Protein AF-A0A3N5PYJ9-F1 (afdb_monomer_lite)

Foldseek 3Di:
DDPDPPDLLDVLLLVLLLLLLQLLLVLLVQLQQFPPSVLQNQLLNVLLVLLLVLLPDPDDPVVSVVVLLVCQLVSLLQSLLVSQCVVVVHDSVVSSVVVVVLVVVVVVCVVPADDARDRSVVSSVSSSVSSVLSNVCSNCCRNVVHNVSNLVSSVVSSVVSVVQGPDPSVVSVLSSLLSSQLSVQSSVVSVVVVVCVVVVNDDDPVVSVVSSVVSNVVSVVVSVCVVVPDCVVVDPPCVVVCVVVCVVVVVVVVVNCSRHVVTPRQPQPPQQPLPDQDDDPDHDHDDDPPDPDDDDDPDDDDPDSDDDDD

Structure (mmCIF, N/CA/C/O backbone):
data_AF-A0A3N5PYJ9-F1
#
_entry.id   AF-A0A3N5PYJ9-F1
#
loop_
_atom_site.group_PDB
_atom_site.id
_atom_site.type_symbol
_atom_site.label_atom_id
_atom_site.label_alt_id
_atom_site.label_comp_id
_atom_site.label_asym_id
_atom_site.label_entity_id
_atom_site.label_seq_id
_atom_site.pdbx_PDB_ins_code
_atom_site.Cartn_x
_atom_site.Cartn_y
_atom_site.Cartn_z
_atom_site.occupancy
_atom_site.B_iso_or_equiv
_atom_site.auth_seq_id
_atom_site.auth_comp_id
_atom_site.auth_asym_id
_atom_site.auth_atom_id
_atom_site.pdbx_PDB_model_num
ATOM 1 N N . MET A 1 1 ? 6.316 -18.072 26.807 1.00 34.25 1 MET A N 1
ATOM 2 C CA . MET A 1 1 ? 4.840 -18.064 26.774 1.00 34.25 1 MET A CA 1
ATOM 3 C C . MET A 1 1 ? 4.428 -16.602 26.799 1.00 34.25 1 MET A C 1
ATOM 5 O O . MET A 1 1 ? 4.529 -15.978 27.844 1.00 34.25 1 MET A O 1
ATOM 9 N N . PHE A 1 2 ? 4.202 -16.004 25.626 1.00 35.56 2 PHE A N 1
ATOM 10 C CA . PHE A 1 2 ? 3.929 -14.569 25.499 1.00 35.56 2 PHE A CA 1
ATOM 11 C C . PHE A 1 2 ? 2.539 -14.293 26.082 1.00 35.56 2 PHE A C 1
ATOM 13 O O . PHE A 1 2 ? 1.581 -14.834 25.533 1.00 35.56 2 PHE A O 1
ATOM 20 N N . PRO A 1 3 ? 2.409 -13.529 27.180 1.00 37.34 3 PRO A N 1
ATOM 21 C CA . PRO A 1 3 ? 1.103 -13.188 27.714 1.00 37.34 3 PRO A CA 1
ATOM 22 C C . PRO A 1 3 ? 0.413 -12.291 26.689 1.00 37.34 3 PRO A C 1
ATOM 24 O O . PRO A 1 3 ? 0.918 -11.215 26.368 1.00 37.34 3 PRO A O 1
ATOM 27 N N . ASP A 1 4 ? -0.672 -12.809 26.126 1.00 36.72 4 ASP A N 1
ATOM 28 C CA . ASP A 1 4 ? -1.791 -12.102 25.516 1.00 36.72 4 ASP A CA 1
ATOM 29 C C . ASP A 1 4 ? -1.448 -10.752 24.877 1.00 36.72 4 ASP A C 1
ATOM 31 O O . ASP A 1 4 ? -1.695 -9.669 25.412 1.00 36.72 4 ASP A O 1
ATOM 35 N N . LEU A 1 5 ? -0.961 -10.827 23.634 1.00 39.44 5 LEU A N 1
ATOM 36 C CA . LEU A 1 5 ? -1.146 -9.770 22.638 1.00 39.44 5 LEU A CA 1
ATOM 37 C C . LEU A 1 5 ? -2.647 -9.658 22.300 1.00 39.44 5 LEU A C 1
ATOM 39 O O . LEU A 1 5 ? -3.067 -9.851 21.157 1.00 39.44 5 LEU A O 1
ATOM 43 N N . GLU A 1 6 ? -3.479 -9.348 23.293 1.00 40.75 6 GLU A N 1
ATOM 44 C CA . GLU A 1 6 ? -4.850 -8.912 23.082 1.00 40.75 6 GLU A CA 1
ATOM 45 C C . GLU A 1 6 ? -4.799 -7.497 22.512 1.00 40.75 6 GLU A C 1
ATOM 47 O O . GLU A 1 6 ? -4.840 -6.468 23.193 1.00 40.75 6 GLU A O 1
ATOM 52 N N . LEU A 1 7 ? -4.658 -7.427 21.191 1.00 57.28 7 LEU A N 1
ATOM 53 C CA . LEU A 1 7 ? -4.904 -6.195 20.467 1.00 57.28 7 LEU A CA 1
ATOM 54 C C . LEU A 1 7 ? -6.352 -5.785 20.788 1.00 57.28 7 LEU A C 1
ATOM 56 O O . LEU A 1 7 ? -7.274 -6.532 20.477 1.00 57.28 7 LEU A O 1
ATOM 60 N N . LYS A 1 8 ? -6.569 -4.588 21.357 1.00 60.97 8 LYS A N 1
ATOM 61 C CA . LYS A 1 8 ? -7.922 -4.046 21.631 1.00 60.97 8 LYS A CA 1
ATOM 62 C C . LYS A 1 8 ? -8.873 -4.120 20.421 1.00 60.97 8 LYS A C 1
ATOM 64 O O . LYS A 1 8 ? -10.082 -4.232 20.581 1.00 60.97 8 LYS A O 1
ATOM 69 N N . GLU A 1 9 ? -8.317 -4.076 19.214 1.00 66.56 9 GLU A N 1
ATOM 70 C CA . GLU A 1 9 ? -9.034 -4.140 17.934 1.00 66.56 9 GLU A CA 1
ATOM 71 C C . GLU A 1 9 ? -9.108 -5.560 17.336 1.00 66.56 9 GLU A C 1
ATOM 73 O O . GLU A 1 9 ? -9.764 -5.767 16.319 1.00 66.56 9 GLU A O 1
ATOM 78 N N . GLY A 1 10 ? -8.501 -6.564 17.975 1.00 76.31 10 GLY A N 1
ATOM 79 C CA . GLY A 1 10 ? -8.457 -7.964 17.545 1.00 76.31 10 GLY A CA 1
ATOM 80 C C . GLY A 1 10 ? -7.534 -8.241 16.351 1.00 76.31 10 GLY A C 1
ATOM 81 O O . GLY A 1 10 ? -7.299 -7.382 15.502 1.00 76.31 10 GLY A O 1
ATOM 82 N N . TRP A 1 11 ? -7.037 -9.477 16.262 1.00 85.31 11 TRP A N 1
ATOM 83 C CA . TRP A 1 11 ? -6.177 -9.943 15.163 1.00 85.31 11 TRP A CA 1
ATOM 84 C C . TRP A 1 11 ? -6.859 -9.905 13.790 1.00 85.31 11 TRP A C 1
ATOM 86 O O . TRP A 1 11 ? -6.188 -9.720 12.782 1.00 85.31 11 TRP A O 1
ATOM 96 N N . ILE A 1 12 ? -8.190 -9.982 13.751 1.00 87.50 12 ILE A N 1
ATOM 97 C CA . ILE A 1 12 ? -8.982 -9.887 12.515 1.00 87.50 12 ILE A CA 1
ATOM 98 C C . ILE A 1 12 ? -8.724 -8.557 11.793 1.00 87.50 12 ILE A C 1
ATOM 100 O O . ILE A 1 12 ? -8.532 -8.550 10.585 1.00 87.50 12 ILE A O 1
ATOM 104 N N . THR A 1 13 ? -8.644 -7.440 12.523 1.00 90.75 13 THR A N 1
ATOM 105 C CA . THR A 1 13 ? -8.369 -6.112 11.943 1.00 90.75 13 THR A CA 1
ATOM 106 C C . THR A 1 13 ? -6.990 -6.071 11.283 1.00 90.75 13 THR A C 1
ATOM 108 O O . THR A 1 13 ? -6.847 -5.542 10.184 1.00 90.75 13 THR A O 1
ATOM 111 N N . VAL A 1 14 ? -5.984 -6.680 11.924 1.00 93.75 14 VAL A N 1
ATOM 112 C CA . VAL A 1 14 ? -4.624 -6.796 11.373 1.00 93.75 14 VAL A CA 1
ATOM 113 C C . VAL A 1 14 ? -4.634 -7.634 10.100 1.00 93.75 14 VAL A C 1
ATOM 115 O O . VAL A 1 14 ? -4.102 -7.197 9.085 1.00 93.75 14 VAL A O 1
ATOM 118 N N . VAL A 1 15 ? -5.265 -8.809 10.137 1.00 94.81 15 VAL A N 1
ATOM 119 C CA . VAL A 1 15 ? -5.321 -9.722 8.989 1.00 94.81 15 VAL A CA 1
ATOM 120 C C . VAL A 1 15 ? -6.052 -9.078 7.812 1.00 94.81 15 VAL A C 1
ATOM 122 O O . VAL A 1 15 ? -5.500 -9.050 6.717 1.00 94.81 15 VAL A O 1
ATOM 125 N N . CYS A 1 16 ? -7.235 -8.491 8.026 1.00 94.56 16 CYS A N 1
ATOM 126 C CA . CYS A 1 16 ? -7.973 -7.805 6.964 1.00 94.56 16 CYS A CA 1
ATOM 127 C C . CYS A 1 16 ? -7.160 -6.658 6.357 1.00 94.56 16 CYS A C 1
ATOM 129 O O . CYS A 1 16 ? -7.119 -6.522 5.139 1.00 94.56 16 CYS A O 1
ATOM 131 N N . LEU A 1 17 ? -6.481 -5.854 7.182 1.00 96.56 17 LEU A N 1
ATOM 132 C CA . LEU A 1 17 ? -5.683 -4.739 6.679 1.00 96.56 17 LEU A CA 1
ATOM 133 C C . LEU A 1 17 ? -4.468 -5.209 5.865 1.00 96.56 17 LEU A C 1
ATOM 135 O O . LEU A 1 17 ? -4.203 -4.668 4.795 1.00 96.56 17 LEU A O 1
ATOM 139 N N . LEU A 1 18 ? -3.749 -6.229 6.338 1.00 97.38 18 LEU A N 1
ATOM 140 C CA . LEU A 1 18 ? -2.634 -6.799 5.581 1.00 97.38 18 LEU A CA 1
ATOM 141 C C . LEU A 1 18 ? -3.117 -7.407 4.262 1.00 97.38 18 LEU A C 1
ATOM 143 O O . LEU A 1 18 ? -2.475 -7.201 3.239 1.00 97.38 18 LEU A O 1
ATOM 147 N N . LEU A 1 19 ? -4.264 -8.093 4.260 1.00 97.56 19 LEU A N 1
ATOM 148 C CA . LEU A 1 19 ? -4.855 -8.641 3.039 1.00 97.56 19 LEU A CA 1
ATOM 149 C C . LEU A 1 19 ? -5.285 -7.544 2.061 1.00 97.56 19 LEU A C 1
ATOM 151 O O . LEU A 1 19 ? -5.073 -7.706 0.865 1.00 97.56 19 LEU A O 1
ATOM 155 N N . ILE A 1 20 ? -5.795 -6.406 2.543 1.00 97.50 20 ILE A N 1
ATOM 156 C CA . ILE A 1 20 ? -6.050 -5.226 1.703 1.00 97.50 20 ILE A CA 1
ATOM 157 C C . ILE A 1 20 ? -4.759 -4.755 1.022 1.00 97.50 20 ILE A C 1
ATOM 159 O O . ILE A 1 20 ? -4.752 -4.551 -0.192 1.00 97.50 20 ILE A O 1
ATOM 163 N N . PHE A 1 21 ? -3.656 -4.627 1.767 1.00 97.94 21 PHE A N 1
ATOM 164 C CA . PHE A 1 21 ? -2.368 -4.236 1.183 1.00 97.94 21 PHE A CA 1
ATOM 165 C C . PHE A 1 21 ? -1.846 -5.278 0.187 1.00 97.94 21 PHE A C 1
ATOM 167 O O . PHE A 1 21 ? -1.315 -4.911 -0.860 1.00 97.94 21 PHE A O 1
ATOM 174 N N . MET A 1 22 ? -2.031 -6.569 0.481 1.00 97.88 22 MET A N 1
ATOM 175 C CA . MET A 1 22 ? -1.657 -7.654 -0.427 1.00 97.88 22 MET A CA 1
ATOM 176 C C . MET A 1 22 ? -2.494 -7.655 -1.704 1.00 97.88 22 MET A C 1
ATOM 178 O O . MET A 1 22 ? -1.931 -7.879 -2.765 1.00 97.88 22 MET A O 1
ATOM 182 N N . CYS A 1 23 ? -3.793 -7.344 -1.647 1.00 96.94 23 CYS A N 1
ATOM 183 C CA . CYS A 1 23 ? -4.624 -7.235 -2.851 1.00 96.94 23 CYS A CA 1
ATOM 184 C C . CYS A 1 23 ? -4.077 -6.169 -3.807 1.00 96.94 23 CYS A C 1
ATOM 186 O O . CYS A 1 23 ? -3.980 -6.424 -5.004 1.00 96.94 23 CYS A O 1
ATOM 188 N N . VAL A 1 24 ? -3.656 -5.012 -3.281 1.00 96.38 24 VAL A N 1
ATOM 189 C CA . VAL A 1 24 ? -3.021 -3.964 -4.097 1.00 96.38 24 VAL A CA 1
ATOM 190 C C . VAL A 1 24 ? -1.692 -4.445 -4.675 1.00 96.38 24 VAL A C 1
ATOM 192 O O . VAL A 1 24 ? -1.455 -4.293 -5.870 1.00 96.38 24 VAL A O 1
ATOM 195 N N . ALA A 1 25 ? -0.840 -5.066 -3.857 1.00 96.25 25 ALA A N 1
ATOM 196 C CA . ALA A 1 25 ? 0.451 -5.564 -4.319 1.00 96.25 25 ALA A CA 1
ATOM 197 C C . ALA A 1 25 ? 0.322 -6.661 -5.389 1.00 96.25 25 ALA A C 1
ATOM 199 O O . ALA A 1 25 ? 1.033 -6.622 -6.390 1.00 96.25 25 ALA A O 1
ATOM 200 N N . TRP A 1 26 ? -0.599 -7.610 -5.208 1.00 96.00 26 TRP A N 1
ATOM 201 C CA . TRP A 1 26 ? -0.853 -8.676 -6.174 1.00 96.00 26 TRP A CA 1
ATOM 202 C C . TRP A 1 26 ? -1.468 -8.148 -7.463 1.00 96.00 26 TRP A C 1
ATOM 204 O O . TRP A 1 26 ? -1.066 -8.597 -8.529 1.00 96.00 26 TRP A O 1
ATOM 214 N N . ALA A 1 27 ? -2.371 -7.168 -7.389 1.00 94.25 27 ALA A N 1
ATOM 215 C CA . ALA A 1 27 ? -2.916 -6.541 -8.587 1.00 94.25 27 ALA A CA 1
ATOM 216 C C . ALA A 1 27 ? -1.826 -5.824 -9.395 1.00 94.25 27 ALA A C 1
ATOM 218 O O . ALA A 1 27 ? -1.805 -5.919 -10.618 1.00 94.25 27 ALA A O 1
ATOM 219 N N . ILE A 1 28 ? -0.904 -5.124 -8.727 1.00 92.75 28 ILE A N 1
ATOM 220 C CA . ILE A 1 28 ? 0.231 -4.464 -9.389 1.00 92.75 28 ILE A CA 1
ATOM 221 C C . ILE A 1 28 ? 1.162 -5.502 -10.019 1.00 92.75 28 ILE A C 1
ATOM 223 O O . ILE A 1 28 ? 1.584 -5.344 -11.159 1.00 92.75 28 ILE A O 1
ATOM 227 N N . GLN A 1 29 ? 1.468 -6.582 -9.299 1.00 92.88 29 GLN A N 1
ATOM 228 C CA . GLN A 1 29 ? 2.308 -7.659 -9.819 1.00 92.88 29 GLN A CA 1
ATOM 229 C C . GLN A 1 29 ? 1.670 -8.345 -11.034 1.00 92.88 29 GLN A C 1
ATOM 231 O O . GLN A 1 29 ? 2.357 -8.595 -12.021 1.00 92.88 29 GLN A O 1
ATOM 236 N N . ALA A 1 30 ? 0.363 -8.603 -10.982 1.00 90.88 30 ALA A N 1
ATOM 237 C CA . ALA A 1 30 ? -0.398 -9.192 -12.076 1.00 90.88 30 ALA A CA 1
ATOM 238 C C . ALA A 1 30 ? -0.540 -8.256 -13.284 1.00 90.88 30 ALA A C 1
ATOM 240 O O . ALA A 1 30 ? -0.792 -8.736 -14.382 1.00 90.88 30 ALA A O 1
ATOM 241 N N . ALA A 1 31 ? -0.331 -6.948 -13.116 1.00 87.00 31 ALA A N 1
ATOM 242 C CA . ALA A 1 31 ? -0.346 -5.999 -14.223 1.00 87.00 31 ALA A CA 1
ATOM 243 C C . ALA A 1 31 ? 0.913 -6.073 -15.110 1.00 87.00 31 ALA A C 1
ATOM 245 O O . ALA A 1 31 ? 0.928 -5.464 -16.176 1.00 87.00 31 ALA A O 1
ATOM 246 N N . HIS A 1 32 ? 1.965 -6.788 -14.682 1.00 84.38 32 HIS A N 1
ATOM 247 C CA . HIS A 1 32 ? 3.200 -7.028 -15.447 1.00 84.38 32 HIS A CA 1
ATOM 248 C C . HIS A 1 32 ? 3.842 -5.762 -16.053 1.00 84.38 32 HIS A C 1
ATOM 250 O O . HIS A 1 32 ? 4.434 -5.807 -17.132 1.00 84.38 32 HIS A O 1
ATOM 256 N N . TRP A 1 33 ? 3.753 -4.627 -15.348 1.00 81.19 33 TRP A N 1
ATOM 257 C CA . TRP A 1 33 ? 4.320 -3.347 -15.800 1.00 81.19 33 TRP A CA 1
ATOM 258 C C . TRP A 1 33 ? 5.851 -3.355 -15.882 1.00 81.19 33 TRP A C 1
ATOM 260 O O . TRP A 1 33 ? 6.432 -2.663 -16.715 1.00 81.19 33 TRP A O 1
ATOM 270 N N . ALA A 1 34 ? 6.493 -4.117 -15.000 1.00 84.31 34 ALA A N 1
ATOM 271 C CA . ALA A 1 34 ? 7.933 -4.153 -14.800 1.00 84.31 34 ALA A CA 1
ATOM 272 C C . ALA A 1 34 ? 8.378 -5.564 -14.409 1.00 84.31 34 ALA A C 1
ATOM 274 O O . ALA A 1 34 ? 7.598 -6.365 -13.882 1.00 84.31 34 ALA A O 1
ATOM 275 N N . GLU A 1 35 ? 9.656 -5.851 -14.620 1.00 85.56 35 GLU A N 1
ATOM 276 C CA . GLU A 1 35 ? 10.260 -7.084 -14.127 1.00 85.56 35 GLU A CA 1
ATOM 277 C C . GLU A 1 35 ? 10.434 -7.037 -12.599 1.00 85.56 35 GLU A C 1
ATOM 279 O O . GLU A 1 35 ? 10.635 -5.973 -12.015 1.00 85.56 35 GLU A O 1
ATOM 284 N N . ASP A 1 36 ? 10.367 -8.201 -11.946 1.00 87.12 36 ASP A N 1
ATOM 285 C CA . ASP A 1 36 ? 10.618 -8.379 -10.506 1.00 87.12 36 ASP A CA 1
ATOM 286 C C . ASP A 1 36 ? 9.708 -7.567 -9.557 1.00 87.12 36 ASP A C 1
ATOM 288 O O . ASP A 1 36 ? 10.077 -7.227 -8.429 1.00 87.12 36 ASP A O 1
ATOM 292 N N . LEU A 1 37 ? 8.449 -7.346 -9.953 1.00 89.75 37 LEU A N 1
ATOM 293 C CA . LEU A 1 37 ? 7.425 -6.676 -9.132 1.00 89.75 37 LEU A CA 1
ATOM 294 C C . LEU A 1 37 ? 7.086 -7.382 -7.804 1.00 89.75 37 LEU A C 1
ATOM 296 O O . LEU A 1 37 ? 6.396 -6.805 -6.964 1.00 89.75 37 LEU A O 1
ATOM 300 N N . ALA A 1 38 ? 7.618 -8.582 -7.546 1.00 91.06 38 ALA A N 1
ATOM 301 C CA . ALA A 1 38 ? 7.527 -9.247 -6.242 1.00 91.06 38 ALA A CA 1
ATOM 302 C C . ALA A 1 38 ? 8.102 -8.391 -5.088 1.00 91.06 38 ALA A C 1
ATOM 304 O O . ALA A 1 38 ? 7.688 -8.539 -3.933 1.00 91.06 38 ALA A O 1
ATOM 305 N N . VAL A 1 39 ? 8.996 -7.438 -5.392 1.00 93.75 39 VAL A N 1
ATOM 306 C CA . VAL A 1 39 ? 9.469 -6.411 -4.446 1.00 93.75 39 VAL A CA 1
ATOM 307 C C . VAL A 1 39 ? 8.302 -5.650 -3.808 1.00 93.75 39 VAL A C 1
ATOM 309 O O . VAL A 1 39 ? 8.323 -5.374 -2.604 1.00 93.75 39 VAL A O 1
ATOM 312 N N . VAL A 1 40 ? 7.249 -5.355 -4.575 1.00 94.56 40 VAL A N 1
ATOM 313 C CA . VAL A 1 40 ? 6.071 -4.620 -4.098 1.00 94.56 40 VAL A CA 1
ATOM 314 C C . VAL A 1 40 ? 5.319 -5.410 -3.027 1.00 94.56 40 VAL A C 1
ATOM 316 O O . VAL A 1 40 ? 4.935 -4.840 -2.006 1.00 94.56 40 VAL A O 1
ATOM 319 N N . GLN A 1 41 ? 5.175 -6.727 -3.196 1.00 95.50 41 GLN A N 1
ATOM 320 C CA . GLN A 1 41 ? 4.539 -7.599 -2.206 1.00 95.50 41 GLN A CA 1
ATOM 321 C C . GLN A 1 41 ? 5.313 -7.609 -0.884 1.00 95.50 41 GLN A C 1
ATOM 323 O O . GLN A 1 41 ? 4.732 -7.396 0.184 1.00 95.50 41 GLN A O 1
ATOM 328 N N . GLY A 1 42 ? 6.635 -7.801 -0.946 1.00 95.88 42 GLY A N 1
ATOM 329 C CA . GLY A 1 42 ? 7.488 -7.772 0.244 1.00 95.88 42 GLY A CA 1
ATOM 330 C C . GLY A 1 42 ? 7.454 -6.414 0.952 1.00 95.88 42 GLY A C 1
ATOM 331 O O . GLY A 1 42 ? 7.468 -6.342 2.183 1.00 95.88 42 GLY A O 1
ATOM 332 N N . THR A 1 43 ? 7.351 -5.335 0.179 1.00 97.19 43 THR A N 1
ATOM 333 C CA . THR A 1 43 ? 7.291 -3.967 0.699 1.00 97.19 43 THR A CA 1
ATOM 334 C C . THR A 1 43 ? 5.938 -3.651 1.338 1.00 97.19 43 THR A C 1
ATOM 336 O O . THR A 1 43 ? 5.905 -3.100 2.436 1.00 97.19 43 THR A O 1
ATOM 339 N N . ALA A 1 44 ? 4.827 -4.065 0.724 1.00 97.38 44 ALA A N 1
ATOM 340 C CA . ALA A 1 44 ? 3.485 -3.919 1.287 1.00 97.38 44 ALA A CA 1
ATOM 341 C C . ALA A 1 44 ? 3.333 -4.678 2.615 1.00 97.38 44 ALA A C 1
ATOM 343 O O . ALA A 1 44 ? 2.753 -4.155 3.568 1.00 97.38 44 ALA A O 1
ATOM 344 N N . LEU A 1 45 ? 3.881 -5.896 2.701 1.00 97.00 45 LEU A N 1
ATOM 345 C CA . LEU A 1 45 ? 3.752 -6.737 3.890 1.00 97.00 45 LEU A CA 1
ATOM 346 C C . LEU A 1 45 ? 4.547 -6.160 5.061 1.00 97.00 45 LEU A C 1
ATOM 348 O O . LEU A 1 45 ? 4.000 -5.955 6.145 1.00 97.00 45 LEU A O 1
ATOM 352 N N . VAL A 1 46 ? 5.831 -5.869 4.842 1.00 97.62 46 VAL A N 1
ATOM 353 C CA . VAL A 1 46 ? 6.708 -5.347 5.897 1.00 97.62 46 VAL A CA 1
ATOM 354 C C . VAL A 1 46 ? 6.356 -3.906 6.250 1.00 97.62 46 VAL A C 1
ATOM 356 O O . VAL A 1 46 ? 6.306 -3.581 7.434 1.00 97.62 46 VAL A O 1
ATOM 359 N N . GLY A 1 47 ? 6.020 -3.069 5.265 1.00 97.00 47 GLY A N 1
ATOM 360 C CA . GLY A 1 47 ? 5.533 -1.708 5.492 1.00 97.00 47 GLY A CA 1
ATOM 361 C C . GLY A 1 47 ? 4.222 -1.686 6.276 1.00 97.00 47 GLY A C 1
ATOM 362 O O . GLY A 1 47 ? 4.072 -0.893 7.205 1.00 97.00 47 GLY A O 1
ATOM 363 N N . GLY A 1 48 ? 3.305 -2.614 5.982 1.00 96.69 48 GLY A N 1
ATOM 364 C CA . GLY A 1 48 ? 2.078 -2.806 6.750 1.00 96.69 48 GLY A CA 1
ATOM 365 C C . GLY A 1 48 ? 2.360 -3.236 8.189 1.00 96.69 48 GLY A C 1
ATOM 366 O O . GLY A 1 48 ? 1.904 -2.583 9.123 1.00 96.69 48 GLY A O 1
ATOM 367 N N . LEU A 1 49 ? 3.161 -4.286 8.393 1.00 96.94 49 LEU A N 1
ATOM 368 C CA . LEU A 1 49 ? 3.517 -4.779 9.729 1.00 96.94 49 LEU A CA 1
ATOM 369 C C . LEU A 1 49 ? 4.235 -3.715 10.570 1.00 96.94 49 LEU A C 1
ATOM 371 O O . LEU A 1 49 ? 3.830 -3.454 11.705 1.00 96.94 49 LEU A O 1
ATOM 375 N N . LEU A 1 50 ? 5.260 -3.059 10.020 1.00 96.44 50 LEU A N 1
ATOM 376 C CA . LEU A 1 50 ? 5.963 -1.971 10.702 1.00 96.44 50 LEU A CA 1
ATOM 377 C C . LEU A 1 50 ? 5.055 -0.768 10.937 1.00 96.44 50 LEU A C 1
ATOM 379 O O . LEU A 1 50 ? 5.118 -0.168 12.008 1.00 96.44 50 LEU A O 1
ATOM 383 N N . GLY A 1 51 ? 4.167 -0.446 9.997 1.00 96.19 51 GLY A N 1
ATOM 384 C CA . GLY A 1 51 ? 3.157 0.590 10.179 1.00 96.19 51 GLY A CA 1
ATOM 385 C C . GLY A 1 51 ? 2.236 0.302 11.358 1.00 96.19 51 GLY A C 1
ATOM 386 O O . GLY A 1 51 ? 2.017 1.187 12.183 1.00 96.19 51 GLY A O 1
ATOM 387 N N . ILE A 1 52 ? 1.772 -0.941 11.507 1.00 95.50 52 ILE A N 1
ATOM 388 C CA . ILE A 1 52 ? 0.945 -1.365 12.645 1.00 95.50 52 ILE A CA 1
ATOM 389 C C . ILE A 1 52 ? 1.739 -1.258 13.950 1.00 95.50 52 ILE A C 1
ATOM 391 O O . ILE A 1 52 ? 1.248 -0.690 14.928 1.00 95.50 52 ILE A O 1
ATOM 395 N N . LEU A 1 53 ? 2.978 -1.759 13.973 1.00 95.31 53 LEU A N 1
ATOM 396 C CA . LEU A 1 53 ? 3.845 -1.689 15.152 1.00 95.31 53 LEU A CA 1
ATOM 397 C C . LEU A 1 53 ? 4.095 -0.239 15.582 1.00 95.31 53 LEU A C 1
ATOM 399 O O . LEU A 1 53 ? 3.935 0.091 16.757 1.00 95.31 53 LEU A O 1
ATOM 403 N N . LEU A 1 54 ? 4.426 0.645 14.638 1.00 95.12 54 LEU A N 1
ATOM 404 C CA . LEU A 1 54 ? 4.676 2.063 14.899 1.00 95.12 54 LEU A CA 1
ATOM 405 C C . LEU A 1 54 ? 3.402 2.803 15.318 1.00 95.12 54 LEU A C 1
ATOM 407 O O . LEU A 1 54 ? 3.451 3.592 16.262 1.00 95.12 54 LEU A O 1
ATOM 411 N N . ALA A 1 55 ? 2.261 2.524 14.685 1.00 93.44 55 ALA A N 1
ATOM 412 C CA . ALA A 1 55 ? 0.973 3.116 15.045 1.00 93.44 55 ALA A CA 1
ATOM 413 C C . ALA A 1 55 ? 0.565 2.769 16.486 1.00 93.44 55 ALA A C 1
ATOM 415 O O . ALA A 1 55 ? 0.097 3.636 17.229 1.00 93.44 55 ALA A O 1
ATOM 416 N N . LYS A 1 56 ? 0.811 1.525 16.912 1.00 90.38 56 LYS A N 1
ATOM 417 C CA . LYS A 1 56 ? 0.506 1.048 18.270 1.00 90.38 56 LYS A CA 1
ATOM 418 C C . LYS A 1 56 ? 1.581 1.385 19.303 1.00 90.38 56 LYS A C 1
ATOM 420 O O . LYS A 1 56 ? 1.341 1.249 20.503 1.00 90.38 56 LYS A O 1
ATOM 425 N N . SER A 1 57 ? 2.758 1.810 18.858 1.00 91.75 57 SER A N 1
ATOM 426 C CA . SER A 1 57 ? 3.855 2.181 19.743 1.00 91.75 57 SER A CA 1
ATOM 427 C C . SER A 1 57 ? 3.543 3.459 20.532 1.00 91.75 57 SER A C 1
ATOM 429 O O . SER A 1 57 ? 2.742 4.310 20.130 1.00 91.75 57 SER A O 1
ATOM 431 N N . ARG A 1 58 ? 4.240 3.639 21.658 1.00 89.50 58 ARG A N 1
ATOM 432 C CA . ARG A 1 58 ? 4.187 4.879 22.451 1.00 89.50 58 ARG A CA 1
ATOM 433 C C . ARG A 1 58 ? 5.073 5.993 21.886 1.00 89.50 58 ARG A C 1
ATOM 435 O O . ARG A 1 58 ? 5.222 7.024 22.536 1.00 89.50 58 ARG A O 1
ATOM 442 N N . PHE A 1 59 ? 5.675 5.808 20.708 1.00 88.06 59 PHE A N 1
ATOM 443 C CA . PHE A 1 59 ? 6.550 6.827 20.142 1.00 88.06 59 PHE A CA 1
ATOM 444 C C . PHE A 1 59 ? 5.780 8.119 19.813 1.00 88.06 59 PHE A C 1
ATOM 446 O O . PHE A 1 59 ? 4.601 8.070 19.429 1.00 88.06 59 PHE A O 1
ATOM 453 N N . PRO A 1 60 ? 6.440 9.289 19.930 1.00 93.12 60 PRO A N 1
ATOM 454 C CA . PRO A 1 60 ? 5.921 10.536 19.387 1.00 93.12 60 PRO A CA 1
ATOM 455 C C . PRO A 1 60 ? 5.695 10.418 17.878 1.00 93.12 60 PRO A C 1
ATOM 457 O O . PRO A 1 60 ? 6.466 9.755 17.182 1.00 93.12 60 PRO A O 1
ATOM 460 N N . ASN A 1 61 ? 4.684 11.119 17.355 1.00 92.62 61 ASN A N 1
ATOM 461 C CA . ASN A 1 61 ? 4.311 11.032 15.937 1.00 92.62 61 ASN A CA 1
ATOM 462 C C . ASN A 1 61 ? 5.505 11.313 15.008 1.00 92.62 61 ASN A C 1
ATOM 464 O O . ASN A 1 61 ? 5.760 10.548 14.086 1.00 92.62 61 ASN A O 1
ATOM 468 N N . ARG A 1 62 ? 6.300 12.354 15.300 1.00 94.25 62 ARG A N 1
ATOM 469 C CA . ARG A 1 62 ? 7.486 12.717 14.502 1.00 94.25 62 ARG A CA 1
ATOM 470 C C . ARG A 1 62 ? 8.506 11.580 14.415 1.00 94.25 62 ARG A C 1
ATOM 472 O O . ARG A 1 62 ? 8.985 11.275 13.330 1.00 94.25 62 ARG A O 1
ATOM 479 N N . THR A 1 63 ? 8.808 10.938 15.542 1.00 94.25 63 THR A N 1
ATOM 480 C CA . THR A 1 63 ? 9.761 9.824 15.599 1.00 94.25 63 THR A CA 1
ATOM 481 C C . THR A 1 63 ? 9.233 8.611 14.844 1.00 94.25 63 THR A C 1
ATOM 483 O O . THR A 1 63 ? 9.980 7.995 14.096 1.00 94.25 63 THR A O 1
ATOM 486 N N . ALA A 1 64 ? 7.942 8.295 14.975 1.00 94.75 64 ALA A N 1
ATOM 487 C CA . ALA A 1 64 ? 7.332 7.189 14.241 1.00 94.75 64 ALA A CA 1
ATOM 488 C C . ALA A 1 64 ? 7.364 7.415 12.719 1.00 94.75 64 ALA A C 1
ATOM 490 O O . ALA A 1 64 ? 7.694 6.494 11.976 1.00 94.75 64 ALA A O 1
ATOM 491 N N . HIS A 1 65 ? 7.079 8.636 12.256 1.00 95.25 65 HIS A N 1
ATOM 492 C CA . HIS A 1 65 ? 7.177 8.983 10.836 1.00 95.25 65 HIS A CA 1
ATOM 493 C C . HIS A 1 65 ? 8.623 8.901 10.327 1.00 95.25 65 HIS A C 1
ATOM 495 O O . HIS A 1 65 ? 8.855 8.338 9.262 1.00 95.25 65 HIS A O 1
ATOM 501 N N . LEU A 1 66 ? 9.600 9.388 11.102 1.00 96.50 66 LEU A N 1
ATOM 502 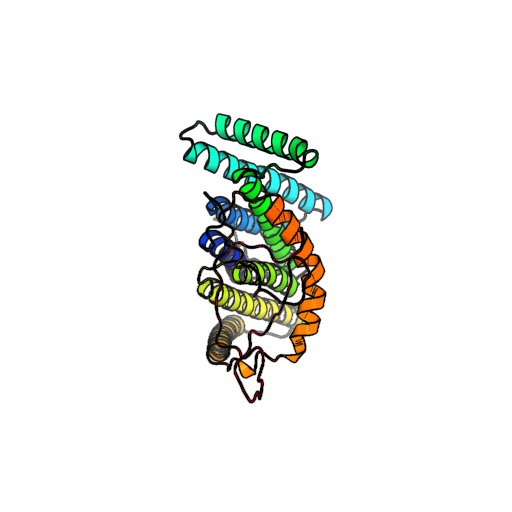C CA . LEU A 1 66 ? 11.019 9.304 10.740 1.00 96.50 66 LEU A CA 1
ATOM 503 C C . LEU A 1 66 ? 11.510 7.850 10.661 1.00 96.50 66 LEU A C 1
ATOM 505 O O . LEU A 1 66 ? 12.186 7.483 9.705 1.00 96.50 66 LEU A O 1
ATOM 509 N N . LEU A 1 67 ? 11.139 7.011 11.633 1.00 96.12 67 LEU A N 1
ATOM 510 C CA . LEU A 1 67 ? 11.472 5.585 11.626 1.00 96.12 67 LEU A CA 1
ATOM 511 C C . LEU A 1 67 ? 10.832 4.858 10.442 1.00 96.12 67 LEU A C 1
ATOM 513 O O . LEU A 1 67 ? 11.481 4.022 9.823 1.00 96.12 67 LEU A O 1
ATOM 517 N N . SER A 1 68 ? 9.586 5.196 10.101 1.00 96.75 68 SER A N 1
ATOM 518 C CA . SER A 1 68 ? 8.926 4.648 8.914 1.00 96.75 68 SER A CA 1
ATOM 519 C C . SER A 1 68 ? 9.621 5.075 7.625 1.00 96.75 68 SER A C 1
ATOM 521 O O . SER A 1 68 ? 9.824 4.240 6.751 1.00 96.75 68 SER A O 1
ATOM 523 N N . LEU A 1 69 ? 10.033 6.342 7.516 1.00 96.88 69 LEU A N 1
ATOM 524 C CA . LEU A 1 69 ? 10.749 6.848 6.347 1.00 96.88 69 LEU A CA 1
ATOM 525 C C . LEU A 1 69 ? 12.083 6.115 6.154 1.00 96.88 69 LEU A C 1
ATOM 527 O O . LEU A 1 69 ? 12.350 5.605 5.070 1.00 96.88 69 LEU A O 1
ATOM 531 N N . LEU A 1 70 ? 12.892 6.015 7.212 1.00 97.00 70 LEU A N 1
ATOM 532 C CA . LEU A 1 70 ? 14.166 5.292 7.171 1.00 97.00 70 LEU A CA 1
ATOM 533 C C . LEU A 1 70 ? 13.956 3.801 6.881 1.00 97.00 70 LEU A C 1
ATOM 535 O O . LEU A 1 70 ? 14.666 3.229 6.056 1.00 97.00 70 LEU A O 1
ATOM 539 N N . GLY A 1 71 ? 12.962 3.180 7.520 1.00 97.00 71 GLY A N 1
ATOM 540 C CA . GLY A 1 71 ? 12.608 1.782 7.285 1.00 97.00 71 GLY A CA 1
ATOM 541 C C . GLY A 1 71 ? 12.157 1.528 5.847 1.00 97.00 71 GLY A C 1
ATOM 542 O O . GLY A 1 71 ? 12.593 0.559 5.240 1.00 97.00 71 GLY A O 1
ATOM 543 N N . GLY A 1 72 ? 11.351 2.421 5.274 1.00 96.75 72 GLY A N 1
ATOM 544 C CA . GLY A 1 72 ? 10.840 2.283 3.913 1.00 96.75 72 GLY A CA 1
ATOM 545 C C . GLY A 1 72 ? 11.919 2.440 2.863 1.00 96.75 72 GLY A C 1
ATOM 546 O O . GLY A 1 72 ? 12.025 1.598 1.976 1.00 96.75 72 GLY A O 1
ATOM 547 N N . VAL A 1 73 ? 12.764 3.465 3.004 1.00 96.50 73 VAL A N 1
ATOM 548 C CA . VAL A 1 73 ? 13.903 3.676 2.101 1.00 96.50 73 VAL A CA 1
ATOM 549 C C . VAL A 1 73 ? 14.855 2.488 2.146 1.00 96.50 73 VAL A C 1
ATOM 551 O O . VAL A 1 73 ? 15.197 1.939 1.103 1.00 96.50 73 VAL A O 1
ATOM 554 N N . THR A 1 74 ? 15.239 2.042 3.343 1.00 96.81 74 THR A N 1
ATOM 555 C CA . THR A 1 74 ? 16.178 0.922 3.486 1.00 96.81 74 THR A CA 1
ATOM 556 C C . THR A 1 74 ? 15.588 -0.401 3.008 1.00 96.81 74 THR A C 1
ATOM 558 O O . THR A 1 74 ? 16.266 -1.139 2.298 1.00 96.81 74 THR A O 1
ATOM 561 N N . TRP A 1 75 ? 14.329 -0.701 3.335 1.00 97.94 75 TRP A N 1
ATOM 562 C CA . TRP A 1 75 ? 13.688 -1.958 2.951 1.00 97.94 75 TRP A CA 1
ATOM 563 C C . TRP A 1 75 ? 13.405 -2.042 1.450 1.00 97.94 75 TRP A C 1
ATOM 565 O O . TRP A 1 75 ? 13.719 -3.056 0.825 1.00 97.94 75 TRP A O 1
ATOM 575 N N . ALA A 1 76 ? 12.865 -0.976 0.850 1.00 96.88 76 ALA A N 1
ATOM 576 C CA . ALA A 1 76 ? 12.611 -0.939 -0.587 1.00 96.88 76 ALA A CA 1
ATOM 577 C C . ALA A 1 76 ? 13.926 -1.018 -1.383 1.00 96.88 76 ALA A C 1
ATOM 579 O O . ALA A 1 76 ? 14.014 -1.787 -2.341 1.00 96.88 76 ALA A O 1
ATOM 580 N N . ALA A 1 77 ? 14.974 -0.301 -0.951 1.00 96.44 77 ALA A N 1
ATOM 581 C CA . ALA A 1 77 ? 16.301 -0.386 -1.565 1.00 96.44 77 ALA A CA 1
ATOM 582 C C . ALA A 1 77 ? 16.918 -1.783 -1.411 1.00 96.44 77 ALA A C 1
ATOM 584 O O . ALA A 1 77 ? 17.470 -2.312 -2.374 1.00 96.44 77 ALA A O 1
ATOM 585 N N . TYR A 1 78 ? 16.778 -2.410 -0.238 1.00 97.19 78 TYR A N 1
ATOM 586 C CA . TYR A 1 78 ? 17.243 -3.774 0.016 1.00 97.19 78 TYR A CA 1
ATOM 587 C C . TYR A 1 78 ? 16.584 -4.786 -0.930 1.00 97.19 78 TYR A C 1
ATOM 589 O O . TYR A 1 78 ? 17.287 -5.531 -1.612 1.00 97.19 78 TYR A O 1
ATOM 597 N N . LEU A 1 79 ? 15.249 -4.794 -1.012 1.00 97.06 79 LEU A N 1
ATOM 598 C CA . LEU A 1 79 ? 14.522 -5.730 -1.873 1.00 97.06 79 LEU A CA 1
ATOM 599 C C . LEU A 1 79 ? 14.800 -5.486 -3.359 1.00 97.06 79 LEU A C 1
ATOM 601 O O . LEU A 1 79 ? 14.989 -6.447 -4.100 1.00 97.06 79 LEU A O 1
ATOM 605 N N . THR A 1 80 ? 14.888 -4.224 -3.784 1.00 96.19 80 THR A N 1
ATOM 606 C CA . THR A 1 80 ? 15.196 -3.883 -5.181 1.00 96.19 80 THR A CA 1
ATOM 607 C C . THR A 1 80 ? 16.622 -4.292 -5.553 1.00 96.19 80 THR A C 1
ATOM 609 O O . THR A 1 80 ? 16.825 -4.934 -6.579 1.00 96.19 80 THR A O 1
ATOM 612 N N . SER A 1 81 ? 17.608 -4.004 -4.693 1.00 96.12 81 SER A N 1
ATOM 613 C CA . SER A 1 81 ? 19.007 -4.419 -4.907 1.00 96.12 81 SER A CA 1
ATOM 614 C C . SER A 1 81 ? 19.140 -5.938 -4.959 1.00 96.12 81 SER A C 1
ATOM 616 O O . SER A 1 81 ? 19.927 -6.475 -5.735 1.00 96.12 81 SER A O 1
ATOM 618 N N . ARG A 1 82 ? 18.358 -6.644 -4.133 1.00 96.12 82 ARG A N 1
ATOM 619 C CA . ARG A 1 82 ? 18.315 -8.103 -4.120 1.00 96.12 82 ARG A CA 1
ATOM 620 C C . ARG A 1 82 ? 17.722 -8.663 -5.412 1.00 96.12 82 ARG A C 1
ATOM 622 O O . ARG A 1 82 ? 18.339 -9.545 -5.994 1.00 96.12 82 ARG A O 1
ATOM 629 N N . ALA A 1 83 ? 16.590 -8.133 -5.871 1.00 94.25 83 ALA A N 1
ATOM 630 C CA . ALA A 1 83 ? 15.973 -8.544 -7.132 1.00 94.25 83 ALA A CA 1
ATOM 631 C C . ALA A 1 83 ? 16.921 -8.333 -8.325 1.00 94.25 83 ALA A C 1
ATOM 633 O O . ALA A 1 83 ? 17.126 -9.237 -9.130 1.00 94.25 83 ALA A O 1
ATOM 634 N N . LEU A 1 84 ? 17.577 -7.171 -8.375 1.00 93.25 84 LEU A N 1
ATOM 635 C CA . LEU A 1 84 ? 18.573 -6.835 -9.390 1.00 93.25 84 LEU A CA 1
ATOM 636 C C . LEU A 1 84 ? 19.781 -7.788 -9.371 1.00 93.25 84 LEU A C 1
ATOM 638 O O . LEU A 1 84 ? 20.219 -8.260 -10.421 1.00 93.25 84 LEU A O 1
ATOM 642 N N . ALA A 1 85 ? 20.309 -8.102 -8.183 1.00 94.12 85 ALA A N 1
ATOM 643 C CA . ALA A 1 85 ? 21.412 -9.051 -8.034 1.00 94.12 85 ALA A CA 1
ATOM 644 C C . ALA A 1 85 ? 21.019 -10.469 -8.476 1.00 94.12 85 ALA A C 1
ATOM 646 O O . ALA A 1 85 ? 21.769 -11.109 -9.212 1.00 94.12 85 ALA A O 1
ATOM 647 N N . GLU A 1 86 ? 19.841 -10.944 -8.056 1.00 93.31 86 GLU A N 1
ATOM 648 C CA . GLU A 1 86 ? 19.324 -12.270 -8.404 1.00 93.31 86 GLU A CA 1
ATOM 649 C C . GLU A 1 86 ? 19.113 -12.407 -9.919 1.00 93.31 86 GLU A C 1
ATOM 651 O O . GLU A 1 86 ? 19.542 -13.406 -10.497 1.00 93.31 86 GLU A O 1
ATOM 656 N N . ARG A 1 87 ? 18.556 -11.385 -10.587 1.00 89.56 87 ARG A N 1
ATOM 657 C CA . ARG A 1 87 ? 18.383 -11.395 -12.049 1.00 89.56 87 ARG A CA 1
ATOM 658 C C . ARG A 1 87 ? 19.714 -11.378 -12.804 1.00 89.56 87 ARG A C 1
ATOM 660 O O . ARG A 1 87 ? 19.856 -12.073 -13.806 1.00 89.56 87 ARG A O 1
ATOM 667 N N . GLY A 1 88 ? 20.694 -10.614 -12.325 1.00 87.56 88 GLY A N 1
ATOM 668 C CA . GLY A 1 88 ? 22.026 -10.548 -12.934 1.00 87.56 88 GLY A CA 1
ATOM 669 C C . GLY A 1 88 ? 22.927 -11.755 -12.641 1.00 87.56 88 GLY A C 1
ATOM 670 O O . GLY A 1 88 ? 24.012 -11.844 -13.212 1.00 87.56 88 GLY A O 1
ATOM 671 N N . GLY A 1 89 ? 22.533 -12.657 -11.732 1.00 91.25 89 GLY A N 1
ATOM 672 C CA . GLY A 1 89 ? 23.418 -13.709 -11.219 1.00 91.25 89 GLY A CA 1
ATOM 673 C C . GLY A 1 89 ? 24.624 -13.154 -10.445 1.00 91.25 89 GLY A C 1
ATOM 674 O O . GLY A 1 89 ? 25.690 -13.768 -10.421 1.00 91.25 89 GLY A O 1
ATOM 675 N N . LEU A 1 90 ? 24.476 -11.968 -9.852 1.00 92.56 90 LEU A N 1
ATOM 676 C CA . LEU A 1 90 ? 25.538 -11.215 -9.188 1.00 92.56 90 LEU A CA 1
ATOM 677 C C . LEU A 1 90 ? 25.447 -11.344 -7.660 1.00 92.56 90 LEU A C 1
ATOM 679 O O . LEU A 1 90 ? 24.422 -11.718 -7.092 1.00 92.56 90 LEU A O 1
ATOM 683 N N . SER A 1 91 ? 26.529 -10.979 -6.965 1.00 95.25 91 SER A N 1
ATOM 684 C CA . SER A 1 91 ? 26.497 -10.814 -5.506 1.00 95.25 91 SER A CA 1
ATOM 685 C C . SER A 1 91 ? 25.585 -9.647 -5.114 1.00 95.25 91 SER A C 1
ATOM 687 O O . SER A 1 91 ? 25.547 -8.619 -5.792 1.00 95.25 91 SER A O 1
ATOM 689 N N . PHE A 1 92 ? 24.922 -9.757 -3.961 1.00 94.12 92 PHE A N 1
ATOM 690 C CA . PHE A 1 92 ? 24.076 -8.698 -3.400 1.00 94.12 92 PHE A CA 1
ATOM 691 C C . PHE A 1 92 ? 24.795 -7.339 -3.293 1.00 94.12 92 PHE A C 1
ATOM 693 O O . PHE A 1 92 ? 24.198 -6.298 -3.551 1.00 94.12 92 PHE A O 1
ATOM 700 N N . GLN A 1 93 ? 26.094 -7.345 -2.977 1.00 95.38 93 GLN A N 1
ATOM 701 C CA . GLN A 1 93 ? 26.916 -6.129 -2.902 1.00 95.38 93 GLN A CA 1
ATOM 702 C C . GLN A 1 93 ? 26.997 -5.405 -4.252 1.00 95.38 93 GLN A C 1
ATOM 704 O O . GLN A 1 93 ? 26.944 -4.180 -4.300 1.00 95.38 93 GLN A O 1
ATOM 709 N N . VAL A 1 94 ? 27.088 -6.165 -5.347 1.00 93.31 94 VAL A N 1
ATOM 710 C CA . VAL A 1 94 ? 27.098 -5.614 -6.706 1.00 93.31 94 VAL A CA 1
ATOM 711 C C . VAL A 1 94 ? 25.713 -5.079 -7.067 1.00 93.31 94 VAL A C 1
ATOM 713 O O . VAL A 1 94 ? 25.622 -4.016 -7.667 1.00 93.31 94 VAL A O 1
ATOM 716 N N . GLY A 1 95 ? 24.639 -5.747 -6.630 1.00 92.44 95 GLY A N 1
ATOM 717 C CA . GLY A 1 95 ? 23.271 -5.242 -6.787 1.00 92.44 95 GLY A CA 1
ATOM 718 C C . GLY A 1 95 ? 23.044 -3.881 -6.121 1.00 92.44 95 GLY A C 1
ATOM 719 O O . GLY A 1 95 ? 22.397 -3.023 -6.711 1.00 92.44 95 GLY A O 1
ATOM 720 N N . ILE A 1 96 ? 23.618 -3.650 -4.932 1.00 94.00 96 ILE A N 1
ATOM 721 C CA . ILE A 1 96 ? 23.557 -2.336 -4.265 1.00 94.00 96 ILE A CA 1
ATOM 722 C C . ILE A 1 96 ? 24.273 -1.269 -5.098 1.00 94.00 96 ILE A C 1
ATOM 724 O O . ILE A 1 96 ? 23.694 -0.217 -5.358 1.00 94.00 96 ILE A O 1
ATOM 728 N N . LEU A 1 97 ? 25.512 -1.541 -5.524 1.00 94.12 97 LEU A N 1
ATOM 729 C CA . LEU A 1 97 ? 26.306 -0.593 -6.315 1.00 94.12 97 LEU A CA 1
ATOM 730 C C . LEU A 1 97 ? 25.630 -0.261 -7.648 1.00 94.12 97 LEU A C 1
ATOM 732 O O . LEU A 1 97 ? 25.641 0.885 -8.087 1.00 94.12 97 LEU A O 1
ATOM 736 N N . GLU A 1 98 ? 25.012 -1.255 -8.282 1.00 91.88 98 GLU A N 1
ATOM 737 C CA . GLU A 1 98 ? 24.303 -1.068 -9.543 1.00 91.88 98 GLU A CA 1
ATOM 738 C C . GLU A 1 98 ? 23.014 -0.255 -9.358 1.00 91.88 98 GLU A C 1
ATOM 740 O O . GLU A 1 98 ? 22.719 0.618 -10.175 1.00 91.88 98 GLU A O 1
ATOM 745 N N . LEU A 1 99 ? 22.271 -0.476 -8.267 1.00 92.69 99 LEU A N 1
ATOM 746 C CA . LEU A 1 99 ? 21.117 0.360 -7.935 1.00 92.69 99 LEU A CA 1
ATOM 747 C C . LEU A 1 99 ? 21.543 1.806 -7.636 1.00 92.69 99 LEU A C 1
ATOM 749 O O . LEU A 1 99 ? 20.903 2.740 -8.114 1.00 92.69 99 LEU A O 1
ATOM 753 N N . GLU A 1 100 ? 22.631 2.003 -6.888 1.00 92.19 100 GLU A N 1
ATOM 754 C CA . GLU A 1 100 ? 23.201 3.327 -6.609 1.00 92.19 100 GLU A CA 1
ATOM 755 C C . GLU A 1 100 ? 23.614 4.043 -7.901 1.00 92.19 100 GLU A C 1
ATOM 757 O O . GLU A 1 100 ? 23.253 5.204 -8.104 1.00 92.19 100 GLU A O 1
ATOM 762 N N . ARG A 1 101 ? 24.290 3.334 -8.816 1.00 91.00 101 ARG A N 1
ATOM 763 C CA . ARG A 1 101 ? 24.669 3.849 -10.139 1.00 91.00 101 ARG A CA 1
ATOM 764 C C . ARG A 1 101 ? 23.443 4.309 -10.932 1.00 91.00 101 ARG A C 1
ATOM 766 O O . ARG A 1 101 ? 23.422 5.444 -11.401 1.00 91.00 101 ARG A O 1
ATOM 773 N N . ARG A 1 102 ? 22.405 3.468 -11.032 1.00 89.25 102 ARG A N 1
ATOM 774 C CA . ARG A 1 102 ? 21.153 3.774 -11.758 1.00 89.25 102 ARG A CA 1
ATOM 775 C C . ARG A 1 102 ? 20.395 4.954 -11.147 1.00 89.25 102 ARG A C 1
ATOM 777 O O . ARG A 1 102 ? 19.831 5.774 -11.869 1.00 89.25 102 ARG A O 1
ATOM 784 N N . LEU A 1 103 ? 20.401 5.079 -9.819 1.00 87.88 103 LEU A N 1
ATOM 785 C CA . LEU A 1 103 ? 19.827 6.239 -9.132 1.00 87.88 103 LEU A CA 1
ATOM 786 C C . LEU A 1 103 ? 20.623 7.520 -9.392 1.00 87.88 103 LEU A C 1
ATOM 788 O O . LEU A 1 103 ? 20.022 8.575 -9.591 1.00 87.88 103 LEU A O 1
ATOM 792 N N . GLY A 1 104 ? 21.954 7.434 -9.425 1.00 84.75 104 GLY A N 1
ATOM 793 C CA . GLY A 1 104 ? 22.814 8.546 -9.825 1.00 84.75 104 GLY A CA 1
ATOM 794 C C . GLY A 1 104 ? 22.500 9.018 -11.245 1.00 84.75 104 GLY A C 1
ATOM 795 O O . GLY A 1 104 ? 22.317 10.211 -11.477 1.00 84.75 104 GLY A O 1
ATOM 796 N N . GLU A 1 105 ? 22.343 8.083 -12.183 1.00 82.31 105 GLU A N 1
ATOM 797 C CA . GLU A 1 105 ? 21.969 8.388 -13.568 1.00 82.31 105 GLU A CA 1
ATOM 798 C C . GLU A 1 105 ? 20.609 9.077 -13.666 1.00 82.31 105 GLU A C 1
ATOM 800 O O . GLU A 1 105 ? 20.506 10.091 -14.350 1.00 82.31 105 GLU A O 1
ATOM 805 N N . LEU A 1 106 ? 19.594 8.625 -12.921 1.00 78.19 106 LEU A N 1
ATOM 806 C CA . LEU A 1 106 ? 18.288 9.292 -12.878 1.00 78.19 106 LEU A CA 1
ATOM 807 C C . LEU A 1 106 ? 18.401 10.782 -12.506 1.00 78.19 106 LEU A C 1
ATOM 809 O O . LEU A 1 106 ? 17.749 11.628 -13.121 1.00 78.19 106 LEU A O 1
ATOM 813 N N . LEU A 1 107 ? 19.230 11.115 -11.510 1.00 73.19 107 LEU A N 1
ATOM 814 C CA . LEU A 1 107 ? 19.424 12.500 -11.066 1.00 73.19 107 LEU A CA 1
ATOM 815 C C . LEU A 1 107 ? 20.076 13.369 -12.151 1.00 73.19 107 LEU A C 1
ATOM 817 O O . LEU A 1 107 ? 19.763 14.555 -12.253 1.00 73.19 107 LEU A O 1
ATOM 821 N N . HIS A 1 108 ? 20.945 12.782 -12.976 1.00 70.44 108 HIS A N 1
ATOM 822 C CA . HIS A 1 108 ? 21.554 13.458 -14.121 1.00 70.44 108 HIS A CA 1
ATOM 823 C C . HIS A 1 108 ? 20.599 13.557 -15.323 1.00 70.44 108 HIS A C 1
ATOM 825 O O . HIS A 1 108 ? 20.582 14.577 -16.013 1.00 70.44 108 HIS A O 1
ATOM 831 N N . LEU A 1 109 ? 19.762 12.541 -15.546 1.00 63.03 109 LEU A N 1
ATOM 832 C CA . LEU A 1 109 ? 18.781 12.478 -16.633 1.00 63.03 109 LEU A CA 1
ATOM 833 C C . LEU A 1 109 ? 17.621 13.461 -16.461 1.00 63.03 109 LEU A C 1
ATOM 835 O O . LEU A 1 109 ? 17.101 13.963 -17.453 1.00 63.03 109 LEU A O 1
ATOM 839 N N . ALA A 1 110 ? 17.272 13.831 -15.225 1.00 58.31 110 ALA A N 1
ATOM 840 C CA . ALA A 1 110 ? 16.302 14.897 -14.961 1.00 58.31 110 ALA A CA 1
ATOM 841 C C . ALA A 1 110 ? 16.685 16.254 -15.608 1.00 58.31 110 ALA A C 1
ATOM 843 O O . ALA A 1 110 ? 15.835 17.139 -15.715 1.00 58.31 110 ALA A O 1
ATOM 844 N N . ALA A 1 111 ? 17.937 16.416 -16.060 1.00 55.66 111 ALA A N 1
ATOM 845 C CA . ALA A 1 111 ? 18.434 17.600 -16.758 1.00 55.66 111 ALA A CA 1
ATOM 846 C C . ALA A 1 111 ? 18.535 17.455 -18.296 1.00 55.66 111 ALA A C 1
ATOM 848 O O . ALA A 1 111 ? 18.796 18.455 -18.966 1.00 55.66 111 ALA A O 1
ATOM 849 N N . ALA A 1 112 ? 18.326 16.261 -18.873 1.00 56.78 112 ALA A N 1
ATOM 850 C CA . ALA A 1 112 ? 18.486 15.994 -20.307 1.00 56.78 112 ALA A CA 1
ATOM 851 C C . ALA A 1 112 ? 17.217 15.345 -20.912 1.00 56.78 112 ALA A C 1
ATOM 853 O O . ALA A 1 112 ? 16.921 14.186 -20.621 1.00 56.78 112 ALA A O 1
ATOM 854 N N . PRO A 1 113 ? 16.451 16.053 -21.766 1.00 50.31 113 PRO A N 1
ATOM 855 C CA . PRO A 1 113 ? 15.241 15.496 -22.368 1.00 50.31 113 PRO A CA 1
ATOM 856 C C . PRO A 1 113 ? 15.581 14.403 -23.396 1.00 50.31 113 PRO A C 1
ATOM 858 O O . PRO A 1 113 ? 16.314 14.661 -24.348 1.00 50.31 113 PRO A O 1
ATOM 861 N N . GLY A 1 114 ? 15.026 13.196 -23.217 1.00 54.88 114 GLY A N 1
ATOM 862 C CA . GLY A 1 114 ? 15.083 12.105 -24.205 1.00 54.88 114 GLY A CA 1
ATOM 863 C C . GLY A 1 114 ? 15.523 10.724 -23.701 1.00 54.88 114 GLY A C 1
ATOM 864 O O . GLY A 1 114 ? 15.433 9.776 -24.474 1.00 54.88 114 GLY A O 1
ATOM 865 N N . SER A 1 115 ? 15.964 10.579 -22.446 1.00 57.09 115 SER A N 1
ATOM 866 C CA . SER A 1 115 ? 16.313 9.267 -21.872 1.00 57.09 115 SER A CA 1
ATOM 867 C C . SER A 1 115 ? 15.145 8.650 -21.112 1.00 57.09 115 SER A C 1
ATOM 869 O O . SER A 1 115 ? 14.494 9.330 -20.319 1.00 57.09 115 SER A O 1
ATOM 871 N N . SER A 1 116 ? 14.929 7.353 -21.306 1.00 62.09 116 SER A N 1
ATOM 872 C CA . SER A 1 116 ? 14.066 6.530 -20.465 1.00 62.09 116 SER A CA 1
ATOM 873 C C . SER A 1 116 ? 14.738 6.246 -19.116 1.00 62.09 116 SER A C 1
ATOM 875 O O . SER A 1 116 ? 15.961 6.126 -19.012 1.00 62.09 116 SER A O 1
ATOM 877 N N . ALA A 1 117 ? 13.931 6.194 -18.062 1.00 67.00 117 ALA A N 1
ATOM 878 C CA . ALA A 1 117 ? 14.328 5.799 -16.726 1.00 67.00 117 ALA A CA 1
ATOM 879 C C . ALA A 1 117 ? 14.316 4.275 -16.595 1.00 67.00 117 ALA A C 1
ATOM 881 O O . ALA A 1 117 ? 13.471 3.578 -17.154 1.00 67.00 117 ALA A O 1
ATOM 882 N N . ASP A 1 118 ? 15.260 3.783 -15.804 1.00 82.19 118 ASP A N 1
ATOM 883 C CA . ASP A 1 118 ? 15.529 2.367 -15.613 1.00 82.19 118 ASP A CA 1
ATOM 884 C C . ASP A 1 118 ? 14.373 1.607 -14.929 1.00 82.19 118 ASP A C 1
ATOM 886 O O . ASP A 1 118 ? 13.762 2.101 -13.973 1.00 82.19 118 ASP A O 1
ATOM 890 N N . ASN A 1 119 ? 14.125 0.364 -15.360 1.00 86.62 119 ASN A N 1
ATOM 891 C CA . ASN A 1 119 ? 13.125 -0.537 -14.776 1.00 86.62 119 ASN A CA 1
ATOM 892 C C . ASN A 1 119 ? 13.267 -0.678 -13.248 1.00 86.62 119 ASN A C 1
ATOM 894 O O . ASN A 1 119 ? 12.279 -0.607 -12.521 1.00 86.62 119 ASN A O 1
ATOM 898 N N . TYR A 1 120 ? 14.486 -0.828 -12.722 1.00 89.50 120 TYR A N 1
ATOM 899 C CA . TYR A 1 120 ? 14.681 -1.028 -11.279 1.00 89.50 120 TYR A CA 1
ATOM 900 C C . TYR A 1 120 ? 14.520 0.256 -10.466 1.00 89.50 120 TYR A C 1
ATOM 902 O O . TYR A 1 120 ? 14.122 0.208 -9.301 1.00 89.50 120 TYR A O 1
ATOM 910 N N . VAL A 1 121 ? 14.758 1.414 -11.084 1.00 90.12 121 VAL A N 1
ATOM 911 C CA . VAL A 1 121 ? 14.427 2.710 -10.481 1.00 90.12 121 VAL A CA 1
ATOM 912 C C . VAL A 1 121 ? 12.910 2.843 -10.347 1.00 90.12 121 VAL A C 1
ATOM 914 O O . VAL A 1 121 ? 12.425 3.255 -9.293 1.00 90.12 121 VAL A O 1
ATOM 917 N N . PHE A 1 122 ? 12.150 2.428 -11.365 1.00 88.44 122 PHE A N 1
ATOM 918 C CA . PHE A 1 122 ? 10.693 2.366 -11.275 1.00 88.44 122 PHE A CA 1
ATOM 919 C C . PHE A 1 122 ? 10.222 1.425 -10.157 1.00 88.44 122 PHE A C 1
ATOM 921 O O . PHE A 1 122 ? 9.416 1.833 -9.320 1.00 88.44 122 PHE A O 1
ATOM 928 N N . VAL A 1 123 ? 10.761 0.201 -10.089 1.00 92.50 123 VAL A N 1
ATOM 929 C CA . VAL A 1 123 ? 10.421 -0.777 -9.036 1.00 92.50 123 VAL A CA 1
ATOM 930 C C . VAL A 1 123 ? 10.711 -0.219 -7.640 1.00 92.50 123 VAL A C 1
ATOM 932 O O . VAL A 1 123 ? 9.881 -0.371 -6.741 1.00 92.50 123 VAL A O 1
ATOM 935 N N . LEU A 1 124 ? 11.833 0.488 -7.455 1.00 94.38 124 LEU A N 1
ATOM 936 C CA . LEU A 1 124 ? 12.153 1.147 -6.189 1.00 94.38 124 LEU A CA 1
ATOM 937 C C . LEU A 1 124 ? 11.110 2.210 -5.823 1.00 94.38 124 LEU A C 1
ATOM 939 O O . LEU A 1 124 ? 10.599 2.208 -4.703 1.00 94.38 124 LEU A O 1
ATOM 943 N N . LEU A 1 125 ? 10.792 3.118 -6.751 1.00 92.56 125 LEU A N 1
ATOM 944 C CA . LEU A 1 125 ? 9.823 4.195 -6.525 1.00 92.56 125 LEU A CA 1
ATOM 945 C C . LEU A 1 125 ? 8.426 3.643 -6.227 1.00 92.56 125 LEU A C 1
ATOM 947 O O . LEU A 1 125 ? 7.749 4.125 -5.317 1.00 92.56 125 LEU A O 1
ATOM 951 N N . LEU A 1 126 ? 8.019 2.598 -6.944 1.00 93.12 126 LEU A N 1
ATOM 952 C CA . LEU A 1 126 ? 6.759 1.904 -6.716 1.00 93.12 126 LEU A CA 1
ATOM 953 C C . LEU A 1 126 ? 6.742 1.209 -5.349 1.00 93.12 126 LEU A C 1
ATOM 955 O O . LEU A 1 126 ? 5.763 1.320 -4.613 1.00 93.12 126 LEU A O 1
ATOM 959 N N . GLY A 1 127 ? 7.845 0.563 -4.962 1.00 96.38 127 GLY A N 1
ATOM 960 C CA . GLY A 1 127 ? 8.030 0.013 -3.621 1.00 96.38 127 GLY A CA 1
ATOM 961 C C . GLY A 1 127 ? 7.871 1.084 -2.539 1.00 96.38 127 GLY A C 1
ATOM 962 O O . GLY A 1 127 ? 7.090 0.905 -1.605 1.00 96.38 127 GLY A O 1
ATOM 963 N N . LEU A 1 128 ? 8.530 2.236 -2.686 1.00 97.06 128 LEU A N 1
ATOM 964 C CA . LEU A 1 128 ? 8.408 3.359 -1.750 1.00 97.06 128 LEU A CA 1
ATOM 965 C C . LEU A 1 128 ? 6.971 3.886 -1.656 1.00 97.06 128 LEU A C 1
ATOM 967 O O . LEU A 1 128 ? 6.480 4.134 -0.554 1.00 97.06 128 LEU A O 1
ATOM 971 N N . LEU A 1 129 ? 6.276 4.016 -2.788 1.00 95.88 129 LEU A N 1
ATOM 972 C CA . LEU A 1 129 ? 4.875 4.437 -2.818 1.00 95.88 129 LEU A CA 1
ATOM 973 C C . LEU A 1 129 ? 3.984 3.462 -2.041 1.00 95.88 129 LEU A C 1
ATOM 975 O O . LEU A 1 129 ? 3.151 3.872 -1.230 1.00 95.88 129 LEU A O 1
ATOM 979 N N . ILE A 1 130 ? 4.203 2.165 -2.244 1.00 97.00 130 ILE A N 1
ATOM 980 C CA . ILE A 1 130 ? 3.449 1.101 -1.587 1.00 97.00 130 ILE A CA 1
ATOM 981 C C . ILE A 1 130 ? 3.774 1.022 -0.095 1.00 97.00 130 ILE A C 1
ATOM 983 O O . ILE A 1 130 ? 2.869 0.811 0.714 1.00 97.00 130 ILE A O 1
ATOM 987 N N . TRP A 1 131 ? 5.022 1.280 0.301 1.00 98.25 131 TRP A N 1
ATOM 988 C CA . TRP A 1 131 ? 5.384 1.438 1.707 1.00 98.25 131 TRP A CA 1
ATOM 989 C C . TRP A 1 131 ? 4.624 2.593 2.356 1.00 98.25 131 TRP A C 1
ATOM 991 O O . TRP A 1 131 ? 4.030 2.419 3.418 1.00 98.25 131 TRP A O 1
ATOM 1001 N N . ILE A 1 132 ? 4.627 3.770 1.720 1.00 97.69 132 ILE A N 1
ATOM 1002 C CA . ILE A 1 132 ? 3.933 4.961 2.224 1.00 97.69 132 ILE A CA 1
ATOM 1003 C C . ILE A 1 132 ? 2.440 4.672 2.370 1.00 97.69 132 ILE A C 1
ATOM 1005 O O . ILE A 1 132 ? 1.866 4.975 3.415 1.00 97.69 132 ILE A O 1
ATOM 1009 N N . MET A 1 133 ? 1.828 4.038 1.367 1.00 97.62 133 MET A N 1
ATOM 1010 C CA . MET A 1 133 ? 0.429 3.618 1.401 1.00 97.62 133 MET A CA 1
ATOM 1011 C C . MET A 1 133 ? 0.148 2.661 2.567 1.00 97.62 133 MET A C 1
ATOM 1013 O O . MET A 1 133 ? -0.774 2.906 3.346 1.00 97.62 133 MET A O 1
ATOM 1017 N N . ALA A 1 134 ? 0.938 1.593 2.714 1.00 97.75 134 ALA A N 1
ATOM 1018 C CA . ALA A 1 134 ? 0.743 0.590 3.760 1.00 97.75 134 ALA A CA 1
ATOM 1019 C C . ALA A 1 134 ? 0.948 1.187 5.163 1.00 97.75 134 ALA A C 1
ATOM 1021 O O . ALA A 1 134 ? 0.141 0.969 6.071 1.00 97.75 134 ALA A O 1
ATOM 1022 N N . TYR A 1 135 ? 1.985 2.011 5.328 1.00 97.75 135 TYR A N 1
ATOM 1023 C CA . TYR A 1 135 ? 2.248 2.745 6.561 1.00 97.75 135 TYR A CA 1
ATOM 1024 C C . TYR A 1 135 ? 1.103 3.704 6.906 1.00 97.75 135 TYR A C 1
ATOM 1026 O O . TYR A 1 135 ? 0.612 3.694 8.035 1.00 97.75 135 TYR A O 1
ATOM 1034 N N . PHE A 1 136 ? 0.657 4.512 5.942 1.00 97.19 136 PHE A N 1
ATOM 1035 C CA . PHE A 1 136 ? -0.441 5.457 6.125 1.00 97.19 136 PHE A CA 1
ATOM 1036 C C . PHE A 1 136 ? -1.747 4.738 6.468 1.00 97.19 136 PHE A C 1
ATOM 1038 O O . PHE A 1 136 ? -2.423 5.125 7.419 1.00 97.19 136 PHE A O 1
ATOM 1045 N N . GLY A 1 137 ? -2.074 3.656 5.755 1.00 96.19 137 GLY A N 1
ATOM 1046 C CA . GLY A 1 137 ? -3.253 2.840 6.030 1.00 96.19 137 GLY A CA 1
ATOM 1047 C C . GLY A 1 137 ? -3.228 2.255 7.443 1.00 96.19 137 GLY A C 1
ATOM 1048 O O . GLY A 1 137 ? -4.206 2.371 8.179 1.00 96.19 137 GLY A O 1
ATOM 1049 N N . ALA A 1 138 ? -2.089 1.704 7.872 1.00 96.38 138 ALA A N 1
ATOM 1050 C CA . ALA A 1 138 ? -1.919 1.200 9.232 1.00 96.38 138 ALA A CA 1
ATOM 1051 C C . ALA A 1 138 ? -2.027 2.307 10.288 1.00 96.38 138 ALA A C 1
ATOM 1053 O O . ALA A 1 138 ? -2.691 2.131 11.312 1.00 96.38 138 ALA A O 1
ATOM 1054 N N . TRP A 1 139 ? -1.429 3.468 10.033 1.00 96.00 139 TRP A N 1
ATOM 1055 C CA . TRP A 1 139 ? -1.511 4.617 10.927 1.00 96.00 139 TRP A CA 1
ATOM 1056 C C . TRP A 1 139 ? -2.946 5.139 11.072 1.00 96.00 139 TRP A C 1
ATOM 1058 O O . TRP A 1 139 ? -3.410 5.375 12.191 1.00 96.00 139 TRP A O 1
ATOM 1068 N N . ALA A 1 140 ? -3.676 5.252 9.961 1.00 94.69 140 ALA A N 1
ATOM 1069 C CA . ALA A 1 140 ? -5.065 5.691 9.943 1.00 94.69 140 ALA A CA 1
ATOM 1070 C C . ALA A 1 140 ? -5.982 4.737 10.726 1.00 94.69 140 ALA A C 1
ATOM 1072 O O . ALA A 1 140 ? -6.786 5.189 11.543 1.00 94.69 140 ALA A O 1
ATOM 1073 N N . VAL A 1 141 ? -5.822 3.422 10.542 1.00 93.50 141 VAL A N 1
ATOM 1074 C CA . VAL A 1 141 ? -6.642 2.407 11.223 1.00 93.50 141 VAL A CA 1
ATOM 1075 C C . VAL A 1 141 ? -6.339 2.352 12.721 1.00 93.50 141 VAL A C 1
ATOM 1077 O O . VAL A 1 141 ? -7.259 2.471 13.522 1.00 93.50 141 VAL A O 1
ATOM 1080 N N . PHE A 1 142 ? -5.070 2.221 13.116 1.00 91.88 142 PHE A N 1
ATOM 1081 C CA . PHE A 1 142 ? -4.718 1.914 14.509 1.00 91.88 142 PHE A CA 1
ATOM 1082 C C . PHE A 1 142 ? -4.508 3.146 15.397 1.00 91.88 142 PHE A C 1
ATOM 1084 O O . PHE A 1 142 ? -4.696 3.063 16.610 1.00 91.88 142 PHE A O 1
ATOM 1091 N N . ARG A 1 143 ? -4.085 4.288 14.835 1.00 90.88 143 ARG A N 1
ATOM 1092 C CA . ARG A 1 143 ? -3.786 5.494 15.629 1.00 90.88 143 ARG A CA 1
ATOM 1093 C C . ARG A 1 143 ? -4.843 6.574 15.506 1.00 90.88 143 ARG A C 1
ATOM 1095 O O . ARG A 1 143 ? -5.174 7.195 16.512 1.00 90.88 143 ARG A O 1
ATOM 1102 N N . TRP A 1 144 ? -5.371 6.800 14.305 1.00 90.00 144 TRP A N 1
ATOM 1103 C CA . TRP A 1 144 ? -6.479 7.741 14.107 1.00 90.00 144 TRP A CA 1
ATOM 1104 C C . TRP A 1 144 ? -7.854 7.100 14.296 1.00 90.00 144 TRP A C 1
ATOM 1106 O O . TRP A 1 144 ? -8.822 7.833 14.466 1.00 90.00 144 TRP A O 1
ATOM 1116 N N . GLN A 1 145 ? -7.941 5.764 14.295 1.00 88.00 145 GLN A N 1
ATOM 1117 C CA . GLN A 1 145 ? -9.203 5.016 14.365 1.00 88.00 145 GLN A CA 1
ATOM 1118 C C . GLN A 1 145 ? -10.161 5.357 13.209 1.00 88.00 145 GLN A C 1
ATOM 1120 O O . GLN A 1 145 ? -11.380 5.298 13.348 1.00 88.00 145 GLN A O 1
ATOM 1125 N N . GLN A 1 146 ? -9.605 5.704 12.043 1.00 89.88 146 GLN A N 1
ATOM 1126 C CA . GLN A 1 146 ? -10.347 6.078 10.839 1.00 89.88 146 GLN A CA 1
ATOM 1127 C C . GLN A 1 146 ? -10.051 5.097 9.704 1.00 89.88 146 GLN A C 1
ATOM 1129 O O . GLN A 1 146 ? -9.119 5.276 8.921 1.00 89.88 146 GLN A O 1
ATOM 1134 N N . VAL A 1 147 ? -10.881 4.060 9.589 1.00 92.00 147 VAL A N 1
ATOM 1135 C CA . VAL A 1 147 ? -10.714 3.005 8.573 1.00 92.00 147 VAL A CA 1
ATOM 1136 C C . VAL A 1 147 ? -10.930 3.507 7.148 1.00 92.00 147 VAL A C 1
ATOM 1138 O O . VAL A 1 147 ? -10.267 3.038 6.225 1.00 92.00 147 VAL A O 1
ATOM 1141 N N . TRP A 1 148 ? -11.810 4.493 6.966 1.00 91.56 148 TRP A N 1
ATOM 1142 C CA . TRP A 1 148 ? -12.163 5.013 5.645 1.00 91.56 148 TRP A CA 1
ATOM 1143 C C . TRP A 1 148 ? -10.957 5.516 4.855 1.00 91.56 148 TRP A C 1
ATOM 1145 O O . TRP A 1 148 ? -10.878 5.251 3.662 1.00 91.56 148 TRP A O 1
ATOM 1155 N N . TRP A 1 149 ? -9.976 6.152 5.502 1.00 93.19 149 TRP A N 1
ATOM 1156 C CA . TRP A 1 149 ? -8.772 6.616 4.808 1.00 93.19 149 TRP A CA 1
ATOM 1157 C C . TRP A 1 149 ? -7.936 5.473 4.241 1.00 93.19 149 TRP A C 1
ATOM 1159 O O . TRP A 1 149 ? -7.463 5.573 3.113 1.00 93.19 149 TRP A O 1
ATOM 1169 N N . ALA A 1 150 ? -7.788 4.370 4.979 1.00 93.44 150 ALA A N 1
ATOM 1170 C CA . ALA A 1 150 ? -7.064 3.204 4.484 1.00 93.44 150 ALA A CA 1
ATOM 1171 C C . ALA A 1 150 ? -7.784 2.574 3.282 1.00 93.44 150 ALA A C 1
ATOM 1173 O O . ALA A 1 150 ? -7.143 2.264 2.279 1.00 93.44 150 ALA A O 1
ATOM 1174 N N . VAL A 1 151 ? -9.114 2.450 3.361 1.00 94.44 151 VAL A N 1
ATOM 1175 C CA . VAL A 1 151 ? -9.941 1.901 2.275 1.00 94.44 151 VAL A CA 1
ATOM 1176 C C . VAL A 1 151 ? -9.902 2.801 1.041 1.00 94.44 151 VAL A C 1
ATOM 1178 O O . VAL A 1 151 ? -9.691 2.301 -0.056 1.00 94.44 151 VAL A O 1
ATOM 1181 N N . ILE A 1 152 ? -10.049 4.118 1.201 1.00 93.31 152 ILE A N 1
ATOM 1182 C CA . ILE A 1 152 ? -10.041 5.070 0.082 1.00 93.31 152 ILE A CA 1
ATOM 1183 C C . ILE A 1 152 ? -8.681 5.075 -0.613 1.00 93.31 152 ILE A C 1
ATOM 1185 O O . ILE A 1 152 ? -8.635 4.979 -1.834 1.00 93.31 152 ILE A O 1
ATOM 1189 N N . VAL A 1 153 ? -7.575 5.150 0.134 1.00 94.50 153 VAL A N 1
ATOM 1190 C CA . VAL A 1 153 ? -6.235 5.205 -0.473 1.00 94.50 153 VAL A CA 1
ATOM 1191 C C . VAL A 1 153 ? -5.891 3.891 -1.180 1.00 94.50 153 VAL A C 1
ATOM 1193 O O . VAL A 1 153 ? -5.449 3.920 -2.327 1.00 94.50 153 VAL A O 1
ATOM 1196 N N . CYS A 1 154 ? -6.135 2.739 -0.547 1.00 94.88 154 CYS A N 1
ATOM 1197 C CA . CYS A 1 154 ? -5.857 1.440 -1.172 1.00 94.88 154 CYS A CA 1
ATOM 1198 C C . CYS A 1 154 ? -6.806 1.160 -2.349 1.00 94.88 154 CYS A C 1
ATOM 1200 O O . CYS A 1 154 ? -6.377 0.644 -3.377 1.00 94.88 154 CYS A O 1
ATOM 1202 N N . GLY A 1 155 ? -8.080 1.541 -2.223 1.00 92.12 155 GLY A N 1
ATOM 1203 C CA . GLY A 1 155 ? -9.072 1.409 -3.286 1.00 92.12 155 GLY A CA 1
ATOM 1204 C C . GLY A 1 155 ? -8.748 2.294 -4.483 1.00 92.12 155 GLY A C 1
ATOM 1205 O O . GLY A 1 155 ? -8.805 1.825 -5.613 1.00 92.12 155 GLY A O 1
ATOM 1206 N N . ALA A 1 156 ? -8.322 3.539 -4.251 1.00 89.81 156 ALA A N 1
ATOM 1207 C CA . ALA A 1 156 ? -7.852 4.426 -5.309 1.00 89.81 156 ALA A CA 1
ATOM 1208 C C . ALA A 1 156 ? -6.639 3.832 -6.036 1.00 89.81 156 ALA A C 1
ATOM 1210 O O . ALA A 1 156 ? -6.634 3.801 -7.262 1.00 89.81 156 ALA A O 1
ATOM 1211 N N . ALA A 1 157 ? -5.653 3.296 -5.306 1.00 90.81 157 ALA A N 1
ATOM 1212 C CA . ALA A 1 157 ? -4.502 2.626 -5.912 1.00 90.81 157 ALA A CA 1
ATOM 1213 C C . ALA A 1 157 ? -4.920 1.431 -6.789 1.00 90.81 157 ALA A C 1
ATOM 1215 O O . ALA A 1 157 ? -4.414 1.279 -7.898 1.00 90.81 157 ALA A O 1
ATOM 1216 N N . LEU A 1 158 ? -5.880 0.620 -6.333 1.00 89.94 158 LEU A N 1
ATOM 1217 C CA . LEU A 1 158 ? -6.375 -0.536 -7.082 1.00 89.94 158 LEU A CA 1
ATOM 1218 C C . LEU A 1 158 ? -7.181 -0.138 -8.327 1.00 89.94 158 LEU A C 1
ATOM 1220 O O . LEU A 1 158 ? -6.997 -0.723 -9.392 1.00 89.94 158 LEU A O 1
ATOM 1224 N N . ILE A 1 159 ? -8.054 0.867 -8.204 1.00 84.69 159 ILE A N 1
ATOM 1225 C CA . ILE A 1 159 ? -8.835 1.410 -9.322 1.00 84.69 159 ILE A CA 1
ATOM 1226 C C . ILE A 1 159 ? -7.890 1.989 -10.370 1.00 84.69 159 ILE A C 1
ATOM 1228 O O . ILE A 1 159 ? -8.047 1.694 -11.550 1.00 84.69 159 ILE A O 1
ATOM 1232 N N . LEU A 1 160 ? -6.887 2.767 -9.954 1.00 82.06 160 LEU A N 1
ATOM 1233 C CA . LEU A 1 160 ? -5.863 3.281 -10.860 1.00 82.06 160 LEU A CA 1
ATOM 1234 C C . LEU A 1 160 ? -5.149 2.131 -11.569 1.00 82.06 160 LEU A C 1
ATOM 1236 O O . LEU A 1 160 ? -5.107 2.109 -12.791 1.00 82.06 160 LEU A O 1
ATOM 1240 N N . ASN A 1 161 ? -4.673 1.134 -10.827 1.00 86.06 161 ASN A N 1
ATOM 1241 C CA . ASN A 1 161 ? -4.008 -0.024 -11.415 1.00 86.06 161 ASN A CA 1
ATOM 1242 C C . ASN A 1 161 ? -4.900 -0.772 -12.428 1.00 86.06 161 ASN A C 1
ATOM 1244 O O . ASN A 1 161 ? -4.425 -1.159 -13.487 1.00 86.06 161 ASN A O 1
ATOM 1248 N N . THR A 1 162 ? -6.199 -0.904 -12.145 1.00 81.81 162 THR A N 1
ATOM 1249 C CA . THR A 1 162 ? -7.173 -1.568 -13.033 1.00 81.81 162 THR A CA 1
ATOM 1250 C C . THR A 1 162 ? -7.471 -0.758 -14.293 1.00 81.81 162 THR A C 1
ATOM 1252 O O . THR A 1 162 ? -7.597 -1.331 -15.364 1.00 81.81 162 THR A O 1
ATOM 1255 N N . ASN A 1 163 ? -7.547 0.573 -14.202 1.00 74.94 163 ASN A N 1
ATOM 1256 C CA . ASN A 1 163 ? -7.803 1.422 -15.374 1.00 74.94 163 ASN A CA 1
ATOM 1257 C C . ASN A 1 163 ? -6.644 1.425 -16.383 1.00 74.94 163 ASN A C 1
ATOM 1259 O O . ASN A 1 163 ? -6.860 1.734 -17.551 1.00 74.94 163 ASN A O 1
ATOM 1263 N N . TYR A 1 164 ? -5.426 1.119 -15.934 1.00 68.38 164 TYR A N 1
ATOM 1264 C CA . TYR A 1 164 ? -4.216 1.173 -16.759 1.00 68.38 164 TYR A CA 1
ATOM 1265 C C . TYR A 1 164 ? -3.559 -0.196 -16.973 1.00 68.38 164 TYR A C 1
ATOM 1267 O O . TYR A 1 164 ? -2.457 -0.268 -17.513 1.00 68.38 164 TYR A O 1
ATOM 1275 N N . SER A 1 165 ? -4.203 -1.280 -16.540 1.00 74.12 165 SER A N 1
ATOM 1276 C CA . SER A 1 165 ? -3.782 -2.641 -16.858 1.00 74.12 165 SER A CA 1
ATOM 1277 C C . SER A 1 165 ? -4.705 -3.215 -17.925 1.00 74.12 165 SER A C 1
ATOM 1279 O O . SER A 1 165 ? -5.915 -3.013 -17.889 1.00 74.12 165 SER A O 1
ATOM 1281 N N . THR A 1 166 ? -4.124 -3.926 -18.884 1.00 69.81 166 THR A N 1
ATOM 1282 C CA . THR A 1 166 ? -4.862 -4.713 -19.879 1.00 69.81 166 THR A CA 1
ATOM 1283 C C . THR A 1 166 ? -5.297 -6.073 -19.333 1.00 69.81 166 THR A C 1
ATOM 1285 O O . THR A 1 166 ? -6.118 -6.745 -19.953 1.00 69.81 166 THR A O 1
ATOM 1288 N N . GLU A 1 167 ? -4.744 -6.478 -18.188 1.00 81.69 167 GLU A N 1
ATOM 1289 C CA . GLU A 1 167 ? -5.019 -7.754 -17.540 1.00 81.69 167 GLU A CA 1
ATOM 1290 C C . GLU A 1 167 ? -6.321 -7.700 -16.738 1.00 81.69 167 GLU A C 1
ATOM 1292 O O . GLU A 1 167 ? -6.709 -6.664 -16.188 1.00 81.69 167 GLU A O 1
ATOM 1297 N N . ASP A 1 168 ? -6.990 -8.847 -16.622 1.00 81.69 168 ASP A N 1
ATOM 1298 C CA . ASP A 1 168 ? -8.181 -8.960 -15.787 1.00 81.69 168 ASP A CA 1
ATOM 1299 C C . ASP A 1 168 ? -7.795 -8.986 -14.298 1.00 81.69 168 ASP A C 1
ATOM 1301 O O . ASP A 1 168 ? -7.460 -10.017 -13.711 1.00 81.69 168 ASP A O 1
ATOM 1305 N N . LEU A 1 169 ? -7.854 -7.811 -13.673 1.00 86.50 169 LEU A N 1
ATOM 1306 C CA . LEU A 1 169 ? -7.554 -7.612 -12.254 1.00 86.50 169 LEU A CA 1
ATOM 1307 C C . LEU A 1 169 ? -8.792 -7.706 -11.350 1.00 86.50 169 LEU A C 1
ATOM 1309 O O . LEU A 1 169 ? -8.721 -7.419 -10.148 1.00 86.50 169 LEU A O 1
ATOM 1313 N N . THR A 1 170 ? -9.929 -8.134 -11.898 1.00 86.62 170 THR A N 1
ATOM 1314 C CA . THR A 1 170 ? -11.226 -8.101 -11.219 1.00 86.62 170 THR A CA 1
ATOM 1315 C C . THR A 1 170 ? -11.245 -8.941 -9.942 1.00 86.62 170 THR A C 1
ATOM 1317 O O . THR A 1 170 ? -11.834 -8.539 -8.935 1.00 86.62 170 THR A O 1
ATOM 1320 N N . ILE A 1 171 ? -10.534 -10.073 -9.924 1.00 89.38 171 ILE A N 1
ATOM 1321 C CA . ILE A 1 171 ? -10.430 -10.927 -8.734 1.00 89.38 171 ILE A CA 1
ATOM 1322 C C . ILE A 1 171 ? -9.807 -10.187 -7.540 1.00 89.38 171 ILE A C 1
ATOM 1324 O O . ILE A 1 171 ? -10.275 -10.333 -6.409 1.00 89.38 171 ILE A O 1
ATOM 1328 N N . TYR A 1 172 ? -8.800 -9.341 -7.775 1.00 92.44 172 TYR A N 1
ATOM 1329 C CA . TYR A 1 172 ? -8.151 -8.568 -6.716 1.00 92.44 172 TYR A CA 1
ATOM 1330 C C . TYR A 1 172 ? -9.055 -7.452 -6.200 1.00 92.44 172 TYR A C 1
ATOM 1332 O O . TYR A 1 172 ? -9.041 -7.174 -5.002 1.00 92.44 172 TYR A O 1
ATOM 1340 N N . LEU A 1 173 ? -9.881 -6.857 -7.069 1.00 89.81 173 LEU A N 1
ATOM 1341 C CA . LEU A 1 173 ? -10.912 -5.894 -6.674 1.00 89.81 173 LEU A CA 1
ATOM 1342 C C . LEU A 1 173 ? -11.988 -6.547 -5.804 1.00 89.81 173 LEU A C 1
ATOM 1344 O O . LEU A 1 173 ? -12.338 -5.995 -4.762 1.00 89.81 173 LEU A O 1
ATOM 1348 N N . ILE A 1 174 ? -12.457 -7.741 -6.169 1.00 89.50 174 ILE A N 1
ATOM 1349 C CA . ILE A 1 174 ? -13.420 -8.508 -5.367 1.00 89.50 174 ILE A CA 1
ATOM 1350 C C . ILE A 1 174 ? -12.843 -8.829 -3.984 1.00 89.50 174 ILE A C 1
ATOM 1352 O O . ILE A 1 174 ? -13.488 -8.568 -2.966 1.00 89.50 174 ILE A O 1
ATOM 1356 N N . LEU A 1 175 ? -11.619 -9.365 -3.933 1.00 93.19 175 LEU A N 1
ATOM 1357 C CA . LEU A 1 175 ? -10.947 -9.688 -2.672 1.00 93.19 175 LEU A CA 1
ATOM 1358 C C . LEU A 1 175 ? -10.712 -8.432 -1.824 1.00 93.19 175 LEU A C 1
ATOM 1360 O O . LEU A 1 175 ? -10.990 -8.438 -0.624 1.00 93.19 175 LEU A O 1
ATOM 1364 N N . PHE A 1 176 ? -10.274 -7.335 -2.444 1.00 94.75 176 PHE A N 1
ATOM 1365 C CA . PHE A 1 176 ? -10.121 -6.047 -1.777 1.00 94.75 176 PHE A CA 1
ATOM 1366 C C . PHE A 1 176 ? -11.441 -5.576 -1.158 1.00 94.75 176 PHE A C 1
ATOM 1368 O O . PHE A 1 176 ? -11.463 -5.247 0.027 1.00 94.75 176 PHE A O 1
ATOM 1375 N N . LEU A 1 177 ? -12.541 -5.577 -1.920 1.00 92.25 177 LEU A N 1
ATOM 1376 C CA . LEU A 1 177 ? -13.859 -5.157 -1.436 1.00 92.25 177 LEU A CA 1
ATOM 1377 C C . LEU A 1 177 ? -14.324 -6.021 -0.265 1.00 92.25 177 LEU A C 1
ATOM 1379 O O . LEU A 1 177 ? -14.806 -5.489 0.735 1.00 92.25 177 LEU A O 1
ATOM 1383 N N . LEU A 1 178 ? -14.122 -7.337 -0.351 1.00 91.88 178 LEU A N 1
ATOM 1384 C CA . LEU A 1 178 ? -14.450 -8.267 0.723 1.00 91.88 178 LEU A CA 1
ATOM 1385 C C . LEU A 1 178 ? -13.711 -7.905 2.020 1.00 91.88 178 LEU A C 1
ATOM 1387 O O . LEU A 1 178 ? -14.342 -7.716 3.062 1.00 91.88 178 LEU A O 1
ATOM 1391 N N . PHE A 1 179 ? -12.383 -7.767 1.971 1.00 94.62 179 PHE A N 1
ATOM 1392 C CA . PHE A 1 179 ? -11.590 -7.451 3.163 1.00 94.62 179 PHE A CA 1
ATOM 1393 C C . PHE A 1 179 ? -11.808 -6.019 3.661 1.00 94.62 179 PHE A C 1
ATOM 1395 O O . PHE A 1 179 ? -11.806 -5.796 4.873 1.00 94.62 179 PHE A O 1
ATOM 1402 N N . ALA A 1 180 ? -12.055 -5.061 2.765 1.00 93.69 180 ALA A N 1
ATOM 1403 C CA . ALA A 1 180 ? -12.390 -3.684 3.111 1.00 93.69 180 ALA A CA 1
ATOM 1404 C C . ALA A 1 180 ? -13.723 -3.597 3.863 1.00 93.69 180 ALA A C 1
ATOM 1406 O O . ALA A 1 180 ? -13.782 -2.976 4.925 1.00 93.69 180 ALA A O 1
ATOM 1407 N N . LEU A 1 181 ? -14.774 -4.262 3.375 1.00 91.19 181 LEU A N 1
ATOM 1408 C CA . LEU A 1 181 ? -16.072 -4.291 4.050 1.00 91.19 181 LEU A CA 1
ATOM 1409 C C . LEU A 1 181 ? -15.978 -4.988 5.410 1.00 91.19 181 LEU A C 1
ATOM 1411 O O . LEU A 1 181 ? -16.475 -4.456 6.404 1.00 91.19 181 LEU A O 1
ATOM 1415 N N . LEU A 1 182 ? -15.264 -6.114 5.497 1.00 90.81 182 LEU A N 1
ATOM 1416 C CA . LEU A 1 182 ? -15.003 -6.784 6.774 1.00 90.81 182 LEU A CA 1
ATOM 1417 C C . LEU A 1 182 ? -14.248 -5.883 7.758 1.00 90.81 182 LEU A C 1
ATOM 1419 O O . LEU A 1 182 ? -14.596 -5.840 8.940 1.00 90.81 182 LEU A O 1
ATOM 1423 N N . LEU A 1 183 ? -13.242 -5.140 7.287 1.00 91.00 183 LEU A N 1
ATOM 1424 C CA . LEU A 1 183 ? -12.490 -4.191 8.108 1.00 91.00 183 LEU A CA 1
ATOM 1425 C C . LEU A 1 183 ? -13.392 -3.057 8.620 1.00 91.00 183 LEU A C 1
ATOM 1427 O O . LEU A 1 183 ? -13.349 -2.721 9.806 1.00 91.00 183 LEU A O 1
ATOM 1431 N N . VAL A 1 184 ? -14.248 -2.506 7.754 1.00 90.75 184 VAL A N 1
ATOM 1432 C CA . VAL A 1 184 ? -15.221 -1.463 8.112 1.00 90.75 184 VAL A CA 1
ATOM 1433 C C . VAL A 1 184 ? -16.223 -1.982 9.142 1.00 90.75 184 VAL A C 1
ATOM 1435 O O . VAL A 1 184 ? -16.430 -1.325 10.165 1.00 90.75 184 VAL A O 1
ATOM 1438 N N . VAL A 1 185 ? -16.812 -3.165 8.939 1.00 88.44 185 VAL A N 1
ATOM 1439 C CA . VAL A 1 185 ? -17.738 -3.783 9.906 1.00 88.44 185 VAL A CA 1
ATOM 1440 C C . VAL A 1 185 ? -17.036 -3.996 11.246 1.00 88.44 185 VAL A C 1
ATOM 1442 O O . VAL A 1 185 ? -17.539 -3.568 12.287 1.00 88.44 185 VAL A O 1
ATOM 1445 N N . ARG A 1 186 ? -15.837 -4.591 11.237 1.00 86.31 186 ARG A N 1
ATOM 1446 C CA . ARG A 1 186 ? -15.060 -4.867 12.453 1.00 86.31 186 ARG A CA 1
ATOM 1447 C C . ARG A 1 186 ? -14.736 -3.598 13.236 1.00 86.31 186 ARG A C 1
ATOM 1449 O O . ARG A 1 186 ? -14.799 -3.620 14.470 1.00 86.31 186 ARG A O 1
ATOM 1456 N N . SER A 1 187 ? -14.394 -2.518 12.540 1.00 85.62 187 SER A N 1
ATOM 1457 C CA . SER A 1 187 ? -14.099 -1.222 13.149 1.00 85.62 187 SER A CA 1
ATOM 1458 C C . SER A 1 187 ? -15.343 -0.553 13.731 1.00 85.62 187 SER A C 1
ATOM 1460 O O . SER A 1 187 ? -15.303 -0.098 14.873 1.00 85.62 187 SER A O 1
ATOM 1462 N N . ASN A 1 188 ? -16.479 -0.599 13.029 1.00 84.38 188 ASN A N 1
ATOM 1463 C CA . ASN A 1 188 ? -17.754 -0.107 13.560 1.00 84.38 188 ASN A CA 1
ATOM 1464 C C . ASN A 1 188 ? -18.171 -0.854 14.836 1.00 84.38 188 ASN A C 1
ATOM 1466 O O . ASN A 1 188 ? -18.622 -0.237 15.801 1.00 84.38 188 ASN A O 1
ATOM 1470 N N . VAL A 1 189 ? -17.978 -2.176 14.881 1.00 83.38 189 VAL A N 1
ATOM 1471 C CA . VAL A 1 189 ? -18.229 -2.966 16.096 1.00 83.38 189 VAL A CA 1
ATOM 1472 C C . VAL A 1 189 ? -17.268 -2.572 17.218 1.00 83.38 189 VAL A C 1
ATOM 1474 O O . VAL A 1 189 ? -17.706 -2.410 18.354 1.00 83.38 189 VAL A O 1
ATOM 1477 N N . ALA A 1 190 ? -15.975 -2.373 16.927 1.00 81.12 190 ALA A N 1
ATOM 1478 C CA . ALA A 1 190 ? -15.012 -1.908 17.932 1.00 81.12 190 ALA A CA 1
ATOM 1479 C C . ALA A 1 190 ? -15.426 -0.566 18.549 1.00 81.12 190 ALA A C 1
ATOM 1481 O O . ALA A 1 190 ? -15.349 -0.419 19.767 1.00 81.12 190 ALA A O 1
ATOM 1482 N N . PHE A 1 191 ? -15.880 0.377 17.723 1.00 80.75 191 PHE A N 1
ATOM 1483 C CA . PHE A 1 191 ? -16.351 1.684 18.170 1.00 80.75 191 PHE A CA 1
ATOM 1484 C C . PHE A 1 191 ? -17.569 1.557 19.102 1.00 80.75 191 PHE A C 1
ATOM 1486 O O . PHE A 1 191 ? -17.530 2.036 20.233 1.00 80.75 191 PHE A O 1
ATOM 1493 N N . ARG A 1 192 ? -18.596 0.795 18.698 1.00 81.00 192 ARG A N 1
ATOM 1494 C CA . ARG A 1 192 ? -19.801 0.559 19.520 1.00 81.00 192 ARG A CA 1
ATOM 1495 C C . ARG A 1 192 ? -19.501 -0.152 20.839 1.00 81.00 192 ARG A C 1
ATOM 1497 O O . ARG A 1 192 ? -20.052 0.202 21.875 1.00 81.00 192 ARG A O 1
ATOM 1504 N N . VAL A 1 193 ? -18.595 -1.130 20.830 1.00 81.44 193 VAL A N 1
ATOM 1505 C CA . VAL A 1 193 ? -18.176 -1.827 22.058 1.00 81.44 193 VAL A CA 1
ATOM 1506 C C . VAL A 1 193 ? -17.477 -0.870 23.029 1.00 81.44 193 VAL A C 1
ATOM 1508 O O . VAL A 1 193 ? -17.646 -1.005 24.240 1.00 81.44 193 VAL A O 1
ATOM 1511 N N . GLN A 1 194 ? -16.705 0.104 22.536 1.00 80.06 194 GLN A N 1
ATOM 1512 C CA . GLN A 1 194 ? -16.107 1.125 23.400 1.00 80.06 194 GLN A CA 1
ATOM 1513 C C . GLN A 1 194 ? -17.171 2.030 24.031 1.00 80.06 194 GLN A C 1
ATOM 1515 O O . GLN A 1 194 ? -17.092 2.278 25.234 1.00 80.06 194 GLN A O 1
ATOM 1520 N N . GLU A 1 195 ? -18.185 2.452 23.270 1.00 82.81 195 GLU A N 1
ATOM 1521 C CA . GLU A 1 195 ? -19.322 3.220 23.798 1.00 82.81 195 GLU A CA 1
ATOM 1522 C C . GLU A 1 195 ? -20.098 2.432 24.862 1.00 82.81 195 GLU A C 1
ATOM 1524 O O . GLU A 1 195 ? -20.358 2.949 25.946 1.00 82.81 195 GLU A O 1
ATOM 1529 N N . TRP A 1 196 ? -20.402 1.154 24.616 1.00 83.38 196 TRP A N 1
ATOM 1530 C CA . TRP A 1 196 ? -21.101 0.305 25.590 1.00 83.38 196 TRP A CA 1
ATOM 1531 C C . TRP A 1 196 ? -20.298 0.085 26.869 1.00 83.38 196 TRP A C 1
ATOM 1533 O O . TRP A 1 196 ? -20.867 0.111 27.959 1.00 83.38 196 TRP A O 1
ATOM 1543 N N . ARG A 1 197 ? -18.971 -0.063 26.764 1.00 82.50 197 ARG A N 1
ATOM 1544 C CA . ARG A 1 197 ? -18.087 -0.134 27.938 1.00 82.50 197 ARG A CA 1
ATOM 1545 C C . ARG A 1 197 ? -18.118 1.158 28.754 1.00 82.50 197 ARG A C 1
ATOM 1547 O O . ARG A 1 197 ? -18.131 1.090 29.981 1.00 82.50 197 ARG A O 1
ATOM 1554 N N . GLN A 1 198 ? -18.145 2.319 28.099 1.00 84.19 198 GLN A N 1
ATOM 1555 C CA . GLN A 1 198 ? -18.274 3.610 28.787 1.00 84.19 198 GLN A CA 1
ATOM 1556 C C . GLN A 1 198 ? -19.652 3.766 29.442 1.00 84.19 198 GLN A C 1
ATOM 1558 O O . GLN A 1 198 ? -19.739 4.239 30.570 1.00 84.19 198 GLN A O 1
ATOM 1563 N N . ALA A 1 199 ? -20.707 3.293 28.779 1.00 87.06 199 ALA A N 1
ATOM 1564 C CA . ALA A 1 199 ? -22.078 3.309 29.281 1.00 87.06 199 ALA A CA 1
ATOM 1565 C C . ALA A 1 199 ? -22.403 2.175 30.279 1.00 87.06 199 ALA A C 1
ATOM 1567 O O . ALA A 1 199 ? -23.546 2.069 30.716 1.00 87.06 199 ALA A O 1
ATOM 1568 N N . GLN A 1 200 ? -21.427 1.327 30.638 1.00 84.31 200 GLN A N 1
ATOM 1569 C CA . GLN A 1 200 ? -21.593 0.161 31.526 1.00 84.31 200 GLN A CA 1
ATOM 1570 C C . GLN A 1 200 ? -22.700 -0.814 31.075 1.00 84.31 200 GLN A C 1
ATOM 1572 O O . GLN A 1 200 ? -23.303 -1.515 31.887 1.00 84.31 200 GLN A O 1
ATOM 1577 N N . VAL A 1 201 ? -22.958 -0.890 29.767 1.00 83.62 201 VAL A N 1
ATOM 1578 C CA . VAL A 1 201 ? -23.922 -1.831 29.192 1.00 83.62 201 VAL A CA 1
ATOM 1579 C C . VAL A 1 201 ? -23.225 -3.167 28.948 1.00 83.62 201 VAL A C 1
ATOM 1581 O O . VAL A 1 201 ? -22.224 -3.243 28.230 1.00 83.62 201 VAL A O 1
ATOM 1584 N N . GLY A 1 202 ? -23.752 -4.233 29.551 1.00 73.38 202 GLY A N 1
ATOM 1585 C CA . GLY A 1 202 ? -23.273 -5.593 29.317 1.00 73.38 202 GLY A CA 1
ATOM 1586 C C . GLY A 1 202 ? -23.512 -6.022 27.869 1.00 73.38 202 GLY A C 1
ATOM 1587 O O . GLY A 1 202 ? -24.601 -5.837 27.332 1.00 73.38 202 GLY A O 1
ATOM 1588 N N . TYR A 1 203 ? -22.502 -6.616 27.238 1.00 73.56 203 TYR A N 1
ATOM 1589 C CA . TYR A 1 203 ? -22.602 -7.195 25.899 1.00 73.56 203 TYR A CA 1
ATOM 1590 C C . TYR A 1 203 ? -22.032 -8.618 25.912 1.00 73.56 203 TYR A C 1
ATOM 1592 O O . TYR A 1 203 ? -21.086 -8.903 26.650 1.00 73.56 203 TYR A O 1
ATOM 1600 N N . SER A 1 204 ? -22.592 -9.519 25.100 1.00 75.19 204 SER A N 1
ATOM 1601 C CA . SER A 1 204 ? -22.055 -10.874 24.958 1.00 75.19 204 SER A CA 1
ATOM 1602 C C . SER A 1 204 ? -20.916 -10.896 23.925 1.00 75.19 204 SER A C 1
ATOM 1604 O O . SER A 1 204 ? -21.052 -10.314 22.844 1.00 75.19 204 SER A O 1
ATOM 1606 N N . PRO A 1 205 ? -19.786 -11.573 24.200 1.00 71.69 205 PRO A N 1
ATOM 1607 C CA . PRO A 1 205 ? -18.717 -11.762 23.214 1.00 71.69 205 PRO A CA 1
ATOM 1608 C C . PRO A 1 205 ? -19.188 -12.469 21.932 1.00 71.69 205 PRO A C 1
ATOM 1610 O O . PRO A 1 205 ? -18.687 -12.181 20.846 1.00 71.69 205 PRO A O 1
ATOM 1613 N N . GLU A 1 206 ? -20.194 -13.341 22.040 1.00 76.62 206 GLU A N 1
ATOM 1614 C CA . GLU A 1 206 ? -20.808 -14.062 20.917 1.00 76.62 206 GLU A CA 1
ATOM 1615 C C . GLU A 1 206 ? -21.433 -13.118 19.883 1.00 76.62 206 GLU A C 1
ATOM 1617 O O . GLU A 1 206 ? -21.325 -13.359 18.682 1.00 76.62 206 GLU A O 1
ATOM 1622 N N . MET A 1 207 ? -21.992 -11.986 20.327 1.00 76.94 207 MET A N 1
ATOM 1623 C CA . MET A 1 207 ? -22.568 -10.970 19.445 1.00 76.94 207 MET A CA 1
ATOM 1624 C C . MET A 1 207 ? -21.542 -10.433 18.440 1.00 76.94 207 MET A C 1
ATOM 1626 O O . MET A 1 207 ? -21.881 -10.199 17.283 1.00 76.94 207 MET A O 1
ATOM 1630 N N . VAL A 1 208 ? -20.276 -10.276 18.847 1.00 74.94 208 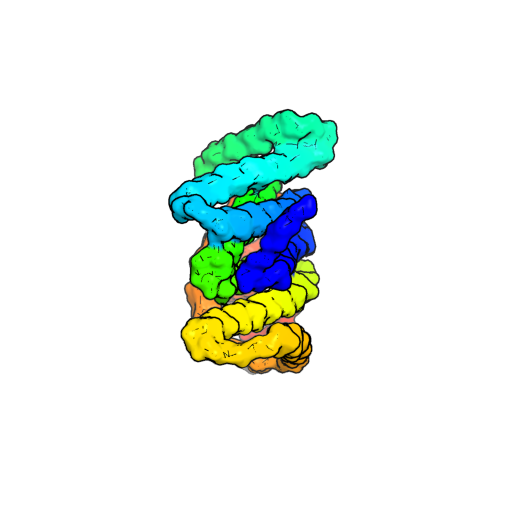VAL A N 1
ATOM 1631 C CA . VAL A 1 208 ? -19.208 -9.791 17.957 1.00 74.94 208 VAL A CA 1
ATOM 1632 C C . VAL A 1 208 ? -18.960 -10.784 16.822 1.00 74.94 208 VAL A C 1
ATOM 1634 O O . VAL A 1 208 ? -18.843 -10.373 15.670 1.00 74.94 208 VAL A O 1
ATOM 1637 N N . SER A 1 209 ? -18.920 -12.083 17.130 1.00 74.31 209 SER A N 1
ATOM 1638 C CA . SER A 1 209 ? -18.752 -13.140 16.126 1.00 74.31 209 SER A CA 1
ATOM 1639 C C . SER A 1 209 ? -19.942 -13.187 15.165 1.00 74.31 209 SER A C 1
ATOM 1641 O O . SER A 1 209 ? -19.753 -13.176 13.949 1.00 74.31 209 SER A O 1
ATOM 1643 N N . THR A 1 210 ? -21.168 -13.128 15.692 1.00 80.12 210 THR A N 1
ATOM 1644 C CA . THR A 1 210 ? -22.397 -13.129 14.885 1.00 80.12 210 THR A CA 1
ATOM 1645 C C . THR A 1 210 ? -22.467 -11.928 13.945 1.00 80.12 210 THR A C 1
ATOM 1647 O O . THR A 1 210 ? -22.798 -12.083 12.772 1.00 80.12 210 THR A O 1
ATOM 1650 N N . VAL A 1 211 ? -22.103 -10.730 14.414 1.00 80.06 211 VAL A N 1
ATOM 1651 C CA . VAL A 1 211 ? -22.078 -9.529 13.565 1.00 80.06 211 VAL A CA 1
ATOM 1652 C C . VAL A 1 211 ? -21.003 -9.630 12.485 1.00 80.06 211 VAL A C 1
ATOM 1654 O O . VAL A 1 211 ? -21.238 -9.195 11.361 1.00 80.06 211 VAL A O 1
ATOM 1657 N N . LEU A 1 212 ? -19.844 -10.228 12.775 1.00 80.94 212 LEU A N 1
ATOM 1658 C CA . LEU A 1 212 ? -18.815 -10.458 11.757 1.00 80.94 212 LEU A CA 1
ATOM 1659 C C . LEU A 1 212 ? -19.265 -11.472 10.700 1.00 80.94 212 LEU A C 1
ATOM 1661 O O . LEU A 1 212 ? -19.032 -11.240 9.517 1.00 80.94 212 LEU A O 1
ATOM 1665 N N . GLN A 1 213 ? -19.947 -12.550 11.094 1.00 83.25 213 GLN A N 1
ATOM 1666 C CA . GLN A 1 213 ? -20.522 -13.519 10.153 1.00 83.25 213 GLN A CA 1
ATOM 1667 C C . GLN A 1 213 ? -21.622 -12.886 9.294 1.00 83.25 213 GLN A C 1
ATOM 1669 O O . GLN A 1 213 ? -21.616 -13.034 8.074 1.00 83.25 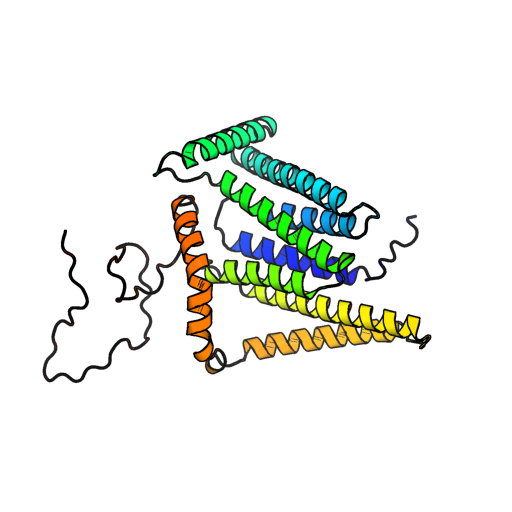213 GLN A O 1
ATOM 1674 N N . ALA A 1 214 ? -22.526 -12.116 9.904 1.00 83.00 214 ALA A N 1
ATOM 1675 C CA . ALA A 1 214 ? -23.551 -11.373 9.177 1.00 83.00 214 ALA A CA 1
ATOM 1676 C C . ALA A 1 214 ? -22.928 -10.337 8.227 1.00 83.00 214 ALA A C 1
ATOM 1678 O O . ALA A 1 214 ? -23.362 -10.210 7.086 1.00 83.00 214 ALA A O 1
ATOM 1679 N N . GLY A 1 215 ? -21.876 -9.640 8.667 1.00 82.81 215 GLY A N 1
ATOM 1680 C CA . GLY A 1 215 ? -21.111 -8.703 7.849 1.00 82.81 215 GLY A CA 1
ATOM 1681 C C . GLY A 1 215 ? -20.415 -9.381 6.672 1.00 82.81 215 GLY A C 1
ATOM 1682 O O . GLY A 1 215 ? -20.432 -8.838 5.571 1.00 82.81 215 GLY A O 1
ATOM 1683 N N . LEU A 1 216 ? -19.864 -10.582 6.868 1.00 85.44 216 LEU A N 1
ATOM 1684 C CA . LEU A 1 216 ? -19.291 -11.397 5.797 1.00 85.44 216 LEU A CA 1
ATOM 1685 C C . LEU A 1 216 ? -20.353 -11.762 4.756 1.00 85.44 216 LEU A C 1
ATOM 1687 O O . LEU A 1 216 ? -20.153 -11.507 3.571 1.00 85.44 216 LEU A O 1
ATOM 1691 N N . ILE A 1 217 ? -21.493 -12.302 5.198 1.00 87.12 217 ILE A N 1
ATOM 1692 C CA . ILE A 1 217 ? -22.607 -12.676 4.314 1.00 87.12 217 ILE A CA 1
ATOM 1693 C C . ILE A 1 217 ? -23.103 -11.450 3.545 1.00 87.12 217 ILE A C 1
ATOM 1695 O O . ILE A 1 217 ? -23.224 -11.497 2.324 1.00 87.12 217 ILE A O 1
ATOM 1699 N N . LEU A 1 218 ? -23.331 -10.332 4.238 1.00 85.81 218 LEU A N 1
ATOM 1700 C CA . LEU A 1 218 ? -23.773 -9.087 3.619 1.00 85.81 218 LEU A CA 1
ATOM 1701 C C . LEU A 1 218 ? -22.754 -8.572 2.597 1.00 85.81 218 LEU A C 1
ATOM 1703 O O . LEU A 1 218 ? -23.150 -8.136 1.523 1.00 85.81 218 LEU A O 1
ATOM 1707 N N . SER A 1 219 ? -21.456 -8.659 2.897 1.00 85.00 219 SER A N 1
ATOM 1708 C CA . SER A 1 219 ? -20.394 -8.250 1.970 1.00 85.00 219 SER A CA 1
ATOM 1709 C C . SER A 1 219 ? -20.410 -9.095 0.701 1.00 85.00 219 SER A C 1
ATOM 1711 O O . SER A 1 219 ? -20.365 -8.546 -0.395 1.00 85.00 219 SER A O 1
ATOM 1713 N N . ILE A 1 220 ? -20.546 -10.418 0.837 1.00 87.56 220 ILE A N 1
ATOM 1714 C CA . ILE A 1 220 ? -20.663 -11.340 -0.301 1.00 87.56 220 ILE A CA 1
ATOM 1715 C C . ILE A 1 220 ? -21.905 -11.005 -1.134 1.00 87.56 220 ILE A C 1
ATOM 1717 O O . ILE A 1 220 ? -21.814 -10.918 -2.355 1.00 87.56 220 ILE A O 1
ATOM 1721 N N . VAL A 1 221 ? -23.047 -10.761 -0.487 1.00 86.94 221 VAL A N 1
ATOM 1722 C CA . VAL A 1 221 ? -24.296 -10.388 -1.169 1.00 86.94 221 VAL A CA 1
ATOM 1723 C C . VAL A 1 221 ? -24.156 -9.053 -1.901 1.00 86.94 221 VAL A C 1
ATOM 1725 O O . VAL A 1 221 ? -24.572 -8.956 -3.050 1.00 86.94 221 VAL A O 1
ATOM 1728 N N . ILE A 1 222 ? -23.546 -8.037 -1.283 1.00 84.12 222 ILE A N 1
ATOM 1729 C CA . ILE A 1 222 ? -23.310 -6.729 -1.914 1.00 84.12 222 ILE A CA 1
ATOM 1730 C C . ILE A 1 222 ? -22.401 -6.875 -3.134 1.00 84.12 222 ILE A C 1
ATOM 1732 O O . ILE A 1 222 ? -22.703 -6.309 -4.181 1.00 84.12 222 ILE A O 1
ATOM 1736 N N . ILE A 1 223 ? -21.317 -7.644 -3.021 1.00 85.19 223 ILE A N 1
ATOM 1737 C CA . ILE A 1 223 ? -20.399 -7.899 -4.137 1.00 85.19 223 ILE A CA 1
ATOM 1738 C C . ILE A 1 223 ? -21.126 -8.635 -5.268 1.00 85.19 223 ILE A C 1
ATOM 1740 O O . ILE A 1 223 ? -20.998 -8.254 -6.427 1.00 85.19 223 ILE A O 1
ATOM 1744 N N . PHE A 1 224 ? -21.934 -9.646 -4.943 1.00 86.00 224 PHE A N 1
ATOM 1745 C CA . PHE A 1 224 ? -22.724 -10.379 -5.931 1.00 86.00 224 PHE A CA 1
ATOM 1746 C C . PHE A 1 224 ? -23.760 -9.484 -6.624 1.00 86.00 224 PHE A C 1
ATOM 1748 O O . PHE A 1 224 ? -23.905 -9.523 -7.842 1.00 86.00 224 PHE A O 1
ATOM 1755 N N . LEU A 1 225 ? -24.452 -8.628 -5.871 1.00 83.56 225 LEU A N 1
ATOM 1756 C CA . LEU A 1 225 ? -25.389 -7.658 -6.436 1.00 83.56 225 LEU A CA 1
ATOM 1757 C C . LEU A 1 225 ? -24.679 -6.631 -7.319 1.00 83.56 225 LEU A C 1
ATOM 1759 O O . LEU A 1 225 ? -25.207 -6.291 -8.371 1.00 83.56 225 LEU A O 1
ATOM 1763 N N . ALA A 1 226 ? -23.492 -6.165 -6.923 1.00 78.44 226 ALA A N 1
ATOM 1764 C CA . ALA A 1 226 ? -22.678 -5.265 -7.733 1.00 78.44 226 ALA A CA 1
ATOM 1765 C C . ALA A 1 226 ? -22.226 -5.925 -9.045 1.00 78.44 226 ALA A C 1
ATOM 1767 O O . ALA A 1 226 ? -22.193 -5.259 -10.072 1.00 78.44 226 ALA A O 1
ATOM 1768 N N . TRP A 1 227 ? -21.945 -7.231 -9.026 1.00 77.75 227 TRP A N 1
ATOM 1769 C CA . TRP A 1 227 ? -21.610 -8.009 -10.221 1.00 77.75 227 TRP A CA 1
ATOM 1770 C C . TRP A 1 227 ? -22.780 -8.140 -11.204 1.00 77.75 227 TRP A C 1
ATOM 1772 O O . TRP A 1 227 ? -22.594 -8.086 -12.414 1.00 77.75 227 TRP A O 1
ATOM 1782 N N . VAL A 1 228 ? -23.996 -8.333 -10.687 1.00 78.44 228 VAL A N 1
ATOM 1783 C CA . VAL A 1 228 ? -25.219 -8.508 -11.494 1.00 78.44 228 VAL A CA 1
ATOM 1784 C C . VAL A 1 228 ? -25.868 -7.157 -11.845 1.00 78.44 228 VAL A C 1
ATOM 1786 O O . VAL A 1 228 ? -26.836 -7.103 -12.606 1.00 78.44 228 VAL A O 1
ATOM 1789 N N . ALA A 1 229 ? -25.353 -6.049 -11.302 1.00 70.88 229 ALA A N 1
ATOM 1790 C CA . ALA A 1 229 ? -25.895 -4.719 -11.532 1.00 70.88 229 ALA A CA 1
ATOM 1791 C C . ALA A 1 229 ? -25.780 -4.327 -13.022 1.00 70.88 229 ALA A C 1
ATOM 1793 O O . ALA A 1 229 ? -24.697 -4.416 -13.597 1.00 70.88 229 ALA A O 1
ATOM 1794 N N . PRO A 1 230 ? -26.868 -3.851 -13.658 1.00 59.25 230 PRO A N 1
ATOM 1795 C CA . PRO A 1 230 ? -26.826 -3.397 -15.044 1.00 59.25 230 PRO A CA 1
ATOM 1796 C C . PRO A 1 230 ? -25.854 -2.229 -15.240 1.00 59.25 230 PRO A C 1
ATOM 1798 O O . PRO A 1 230 ? -25.910 -1.251 -14.490 1.00 59.25 230 PRO A O 1
ATOM 1801 N N . GLU A 1 231 ? -25.067 -2.255 -16.319 1.00 59.16 231 GLU A N 1
ATOM 1802 C CA . GLU A 1 231 ? -24.177 -1.150 -16.728 1.00 59.16 231 GLU A CA 1
ATOM 1803 C C . GLU A 1 231 ? -24.915 0.194 -16.864 1.00 59.16 231 GLU A C 1
ATOM 1805 O O . GLU A 1 231 ? -24.331 1.258 -16.694 1.00 59.16 231 GLU A O 1
ATOM 1810 N N . ALA A 1 232 ? -26.233 0.175 -17.085 1.00 52.56 232 ALA A N 1
ATOM 1811 C CA . ALA A 1 232 ? -27.073 1.371 -17.113 1.00 52.56 232 ALA A CA 1
ATOM 1812 C C . ALA A 1 232 ? -27.103 2.155 -15.779 1.00 52.56 232 ALA A C 1
ATOM 1814 O O . ALA A 1 232 ? -27.379 3.356 -15.785 1.00 52.56 232 ALA A O 1
ATOM 1815 N N . LEU A 1 233 ? -26.808 1.509 -14.641 1.00 52.19 233 LEU A N 1
ATOM 1816 C CA . LEU A 1 233 ? -26.650 2.169 -13.337 1.00 52.19 233 LEU A CA 1
ATOM 1817 C C . LEU A 1 233 ? -25.280 2.855 -13.189 1.00 52.19 233 LEU A C 1
ATOM 1819 O O . LEU A 1 233 ? -25.146 3.755 -12.355 1.00 52.19 233 LEU A O 1
ATOM 1823 N N . ALA A 1 234 ? -24.289 2.506 -14.024 1.00 54.69 234 ALA A N 1
ATOM 1824 C CA . ALA A 1 234 ? -23.032 3.241 -14.182 1.00 54.69 234 ALA A CA 1
ATOM 1825 C C . ALA A 1 234 ? -23.301 4.525 -14.988 1.00 54.69 234 ALA A C 1
ATOM 1827 O O . ALA A 1 234 ? -22.973 4.687 -16.160 1.00 54.69 234 ALA A O 1
ATOM 1828 N N . SER A 1 235 ? -24.052 5.422 -14.365 1.00 48.00 235 SER A N 1
ATOM 1829 C CA . SER A 1 235 ? -24.702 6.533 -15.042 1.00 48.00 235 SER A CA 1
ATOM 1830 C C . SER A 1 235 ? -23.708 7.569 -15.619 1.00 48.00 235 SER A C 1
ATOM 1832 O O . SER A 1 235 ? -22.765 8.013 -14.962 1.00 48.00 235 SER A O 1
ATOM 1834 N N . ARG A 1 236 ? -24.004 8.036 -16.844 1.00 50.53 236 ARG A N 1
ATOM 1835 C CA . ARG A 1 236 ? -23.381 9.167 -17.573 1.00 50.53 236 ARG A CA 1
ATOM 1836 C C . ARG A 1 236 ? -23.260 10.529 -16.827 1.00 50.53 236 ARG A C 1
ATOM 1838 O O . ARG A 1 236 ? -22.382 11.296 -17.213 1.00 50.53 236 ARG A O 1
ATOM 1845 N N . PRO A 1 237 ? -24.047 10.890 -15.783 1.00 52.56 237 PRO A N 1
ATOM 1846 C CA . PRO A 1 237 ? -23.963 12.201 -15.119 1.00 52.56 237 PRO A CA 1
ATOM 1847 C C . PRO A 1 237 ? -22.651 12.496 -14.381 1.00 52.56 237 PRO A C 1
ATOM 1849 O O . PRO A 1 237 ? -22.402 13.651 -14.046 1.00 52.56 237 PRO A O 1
ATOM 1852 N N . LEU A 1 238 ? -21.821 11.485 -14.102 1.00 51.16 238 LEU A N 1
ATOM 1853 C CA . LEU A 1 238 ? -20.549 11.667 -13.392 1.00 51.16 238 LEU A CA 1
ATOM 1854 C C . LEU A 1 238 ? -19.347 11.877 -14.326 1.00 51.16 238 LEU A C 1
ATOM 1856 O O . LEU A 1 238 ? -18.307 12.330 -13.854 1.00 51.16 238 LEU A O 1
ATOM 1860 N N . GLN A 1 239 ? -19.492 11.631 -15.634 1.00 56.34 239 GLN A N 1
ATOM 1861 C CA . GLN A 1 239 ? -18.427 11.819 -16.632 1.00 56.34 239 GLN A CA 1
ATOM 1862 C C . GLN A 1 239 ? -17.772 13.214 -16.584 1.00 56.34 239 GLN A C 1
ATOM 1864 O O . GLN A 1 239 ? -16.557 13.270 -16.428 1.00 56.34 239 GLN A O 1
ATOM 1869 N N . PRO A 1 240 ? -18.511 14.345 -16.556 1.00 60.00 240 PRO A N 1
ATOM 1870 C CA . PRO A 1 240 ? -17.873 15.665 -16.512 1.00 60.00 240 PRO A CA 1
ATOM 1871 C C . PRO A 1 240 ? -17.119 15.951 -15.200 1.00 60.00 240 PRO A C 1
ATOM 1873 O O . PRO A 1 240 ? -16.214 16.787 -15.176 1.00 60.00 240 PRO A O 1
ATOM 1876 N N . LEU A 1 241 ? -17.469 15.277 -14.096 1.00 58.72 241 LEU A N 1
ATOM 1877 C CA . LEU A 1 241 ? -16.748 15.401 -12.824 1.00 58.72 241 LEU A CA 1
ATOM 1878 C C . LEU A 1 241 ? -15.474 14.541 -12.829 1.00 58.72 241 LEU A C 1
ATOM 1880 O O . LEU A 1 241 ? -14.437 14.973 -12.325 1.00 58.72 241 LEU A O 1
ATOM 1884 N N . VAL A 1 242 ? -15.551 13.357 -13.441 1.00 62.34 242 VAL A N 1
ATOM 1885 C CA . VAL A 1 242 ? -14.421 12.449 -13.676 1.00 62.34 242 VAL A CA 1
ATOM 1886 C C . VAL A 1 242 ? -13.401 13.091 -14.617 1.00 62.34 242 VAL A C 1
ATOM 1888 O O . VAL A 1 242 ? -12.219 13.101 -14.291 1.00 62.34 242 VAL A O 1
ATOM 1891 N N . ASP A 1 243 ? -13.841 13.724 -15.707 1.00 63.25 243 ASP A N 1
ATOM 1892 C CA . ASP A 1 243 ? -12.960 14.393 -16.673 1.00 63.25 243 ASP A CA 1
ATOM 1893 C C . ASP A 1 243 ? -12.190 15.558 -16.033 1.00 63.25 243 ASP A C 1
ATOM 1895 O O . ASP A 1 243 ? -10.977 15.700 -16.208 1.00 63.25 243 ASP A O 1
ATOM 1899 N N . LYS A 1 244 ? -12.871 16.362 -15.204 1.00 63.97 244 LYS A N 1
ATOM 1900 C CA . LYS A 1 244 ? -12.273 17.524 -14.529 1.00 63.97 244 LYS A CA 1
ATOM 1901 C C . LYS A 1 244 ? -11.271 17.142 -13.432 1.00 63.97 244 LYS A C 1
ATOM 1903 O O . LYS A 1 244 ? -10.306 17.868 -13.205 1.00 63.97 244 LYS A O 1
ATOM 1908 N N . ILE A 1 245 ? -11.490 16.018 -12.746 1.00 64.06 245 ILE A N 1
ATOM 1909 C CA . ILE A 1 245 ? -10.540 15.461 -11.764 1.00 64.06 245 ILE A CA 1
ATOM 1910 C C . ILE A 1 245 ? -9.419 14.681 -12.473 1.00 64.06 245 ILE A C 1
ATOM 1912 O O . ILE A 1 245 ? -8.294 14.628 -11.976 1.00 64.06 245 ILE A O 1
ATOM 1916 N N . GLY A 1 246 ? -9.703 14.122 -13.651 1.00 63.28 246 GLY A N 1
ATOM 1917 C CA . GLY A 1 246 ? -8.769 13.341 -14.454 1.00 63.28 246 GLY A CA 1
ATOM 1918 C C . GLY A 1 246 ? -7.698 14.175 -15.157 1.00 63.28 246 GLY A C 1
ATOM 1919 O O . GLY A 1 246 ? -6.584 13.694 -15.327 1.00 63.28 246 GLY A O 1
ATOM 1920 N N . GLU A 1 247 ? -7.966 15.433 -15.522 1.00 64.81 247 GLU A N 1
ATOM 1921 C CA . GLU A 1 247 ? -7.009 16.283 -16.257 1.00 64.81 247 GLU A CA 1
ATOM 1922 C C . GLU A 1 247 ? -5.630 16.467 -15.578 1.00 64.81 247 GLU A C 1
ATOM 1924 O O . GLU A 1 247 ? -4.601 16.310 -16.246 1.00 64.81 247 GLU A O 1
ATOM 1929 N N . PRO A 1 248 ? -5.535 16.818 -14.277 1.00 68.44 248 PRO A N 1
ATOM 1930 C CA . PRO A 1 248 ? -4.247 16.901 -13.587 1.00 68.44 248 PRO A CA 1
ATOM 1931 C C . PRO A 1 248 ? -3.532 15.551 -13.525 1.00 68.44 248 PRO A C 1
ATOM 1933 O O . PRO A 1 248 ? -2.315 15.491 -13.699 1.00 68.44 248 PRO A O 1
ATOM 1936 N N . TRP A 1 249 ? -4.292 14.477 -13.307 1.00 66.56 249 TRP A N 1
ATOM 1937 C CA . TRP A 1 249 ? -3.760 13.123 -13.225 1.00 66.56 249 TRP A CA 1
ATOM 1938 C C . TRP A 1 249 ? -3.182 12.666 -14.565 1.00 66.56 249 TRP A C 1
ATOM 1940 O O . TRP A 1 249 ? -2.056 12.183 -14.624 1.00 66.56 249 TRP A O 1
ATOM 1950 N N . ARG A 1 250 ? -3.898 12.937 -15.656 1.00 68.38 250 ARG A N 1
ATOM 1951 C CA . ARG A 1 250 ? -3.494 12.621 -17.025 1.00 68.38 250 ARG A CA 1
ATOM 1952 C C . ARG A 1 250 ? -2.217 13.364 -17.437 1.00 68.38 250 ARG A C 1
ATOM 1954 O O . ARG A 1 250 ? -1.347 12.781 -18.064 1.00 68.38 250 ARG A O 1
ATOM 1961 N N . ARG A 1 251 ? -2.014 14.605 -16.973 1.00 67.81 251 ARG A N 1
ATOM 1962 C CA . ARG A 1 251 ? -0.740 15.330 -17.174 1.00 67.81 251 ARG A CA 1
ATOM 1963 C C . ARG A 1 251 ? 0.441 14.730 -16.409 1.00 67.81 251 ARG A C 1
ATOM 1965 O O . ARG A 1 251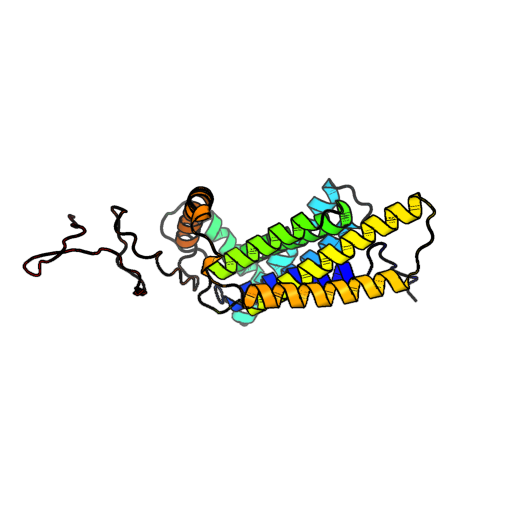 ? 1.561 14.756 -16.914 1.00 67.81 251 ARG A O 1
ATOM 1972 N N . ILE A 1 252 ? 0.219 14.246 -15.184 1.00 68.19 252 ILE A N 1
ATOM 1973 C CA . ILE A 1 252 ? 1.254 13.525 -14.425 1.00 68.19 252 ILE A CA 1
ATOM 1974 C C . ILE A 1 252 ? 1.572 12.215 -15.145 1.00 68.19 252 ILE A C 1
ATOM 1976 O O . ILE A 1 252 ? 2.742 11.906 -15.338 1.00 68.19 252 ILE A O 1
ATOM 1980 N N . GLN A 1 253 ? 0.540 11.513 -15.610 1.00 67.56 253 GLN A N 1
ATOM 1981 C CA . GLN A 1 253 ? 0.666 10.285 -16.381 1.00 67.56 253 GLN A CA 1
ATOM 1982 C C . GLN A 1 253 ? 1.485 10.489 -17.656 1.00 67.56 253 GLN A C 1
ATOM 1984 O O . GLN A 1 253 ? 2.431 9.741 -17.861 1.00 67.56 253 GLN A O 1
ATOM 1989 N N . ASP A 1 254 ? 1.175 11.491 -18.481 1.00 69.00 254 ASP A N 1
ATOM 1990 C CA . ASP A 1 254 ? 1.896 11.731 -19.737 1.00 69.00 254 ASP A CA 1
ATOM 1991 C C . ASP A 1 254 ? 3.391 11.970 -19.479 1.00 69.00 254 ASP A C 1
ATOM 1993 O O . ASP A 1 254 ? 4.242 11.413 -20.168 1.00 69.00 254 ASP A O 1
ATOM 1997 N N . ARG A 1 255 ? 3.726 12.715 -18.415 1.00 70.06 255 ARG A N 1
ATOM 1998 C CA . ARG A 1 255 ? 5.120 12.901 -17.978 1.00 70.06 255 ARG A CA 1
ATOM 1999 C C . ARG A 1 255 ? 5.747 11.614 -17.451 1.00 70.06 255 ARG A C 1
ATOM 2001 O O . ARG A 1 255 ? 6.909 11.348 -17.729 1.00 70.06 255 ARG A O 1
ATOM 2008 N N . SER A 1 256 ? 5.011 10.817 -16.679 1.00 66.81 256 SER A N 1
ATOM 2009 C CA . SER A 1 256 ? 5.501 9.533 -16.172 1.00 66.81 256 SER A CA 1
ATOM 2010 C C . SER A 1 256 ? 5.737 8.535 -17.304 1.00 66.81 256 SER A C 1
ATOM 2012 O O . SER A 1 256 ? 6.775 7.889 -17.313 1.00 66.81 256 SER A O 1
ATOM 2014 N N . ALA A 1 257 ? 4.835 8.449 -18.281 1.00 69.62 257 ALA A N 1
ATOM 2015 C CA . ALA A 1 257 ? 4.999 7.622 -19.471 1.00 69.62 257 ALA A CA 1
ATOM 2016 C C . ALA A 1 257 ? 6.184 8.100 -20.319 1.00 69.62 257 ALA A C 1
ATOM 2018 O O . ALA A 1 257 ? 6.912 7.285 -20.873 1.00 69.62 257 ALA A O 1
ATOM 2019 N N . GLU A 1 258 ? 6.425 9.414 -20.373 1.00 70.81 258 GLU A N 1
ATOM 2020 C CA . GLU A 1 258 ? 7.595 9.980 -21.039 1.00 70.81 258 GLU A CA 1
ATOM 2021 C C . GLU A 1 258 ? 8.914 9.587 -20.360 1.00 70.81 258 GLU A C 1
ATOM 2023 O O . GLU A 1 258 ? 9.885 9.295 -21.058 1.00 70.81 258 GLU A O 1
ATOM 2028 N N . ILE A 1 259 ? 8.939 9.576 -19.023 1.00 70.94 259 ILE A N 1
ATOM 2029 C CA . ILE A 1 259 ? 10.104 9.194 -18.218 1.00 70.94 259 ILE A CA 1
ATOM 2030 C C . ILE A 1 259 ? 10.311 7.676 -18.259 1.00 70.94 259 ILE A C 1
ATOM 2032 O O . ILE A 1 259 ? 11.439 7.228 -18.382 1.00 70.94 259 ILE A O 1
ATOM 2036 N N . PHE A 1 260 ? 9.252 6.868 -18.206 1.00 70.88 260 PHE A N 1
ATOM 2037 C CA . PHE A 1 260 ? 9.326 5.408 -18.083 1.00 70.88 260 PHE A CA 1
ATOM 2038 C C . PHE A 1 260 ? 8.879 4.669 -19.357 1.00 70.88 260 PHE A C 1
ATOM 2040 O O . PHE A 1 260 ? 8.105 3.714 -19.291 1.00 70.88 260 PHE A O 1
ATOM 2047 N N . ARG A 1 261 ? 9.366 5.098 -20.529 1.00 65.81 261 ARG A N 1
ATOM 2048 C CA . ARG A 1 261 ? 8.993 4.501 -21.833 1.00 65.81 261 ARG A CA 1
ATOM 2049 C C . ARG A 1 261 ? 9.403 3.034 -21.998 1.00 65.81 261 ARG A C 1
ATOM 2051 O O . ARG A 1 261 ? 8.794 2.343 -22.804 1.00 65.81 261 ARG A O 1
ATOM 2058 N N . ASP A 1 262 ? 10.404 2.578 -21.246 1.00 64.69 262 ASP A N 1
ATOM 2059 C CA . ASP A 1 262 ? 10.954 1.215 -21.342 1.00 64.69 262 ASP A CA 1
ATOM 2060 C C . ASP A 1 262 ? 10.162 0.177 -20.531 1.00 64.69 262 ASP A C 1
ATOM 2062 O O . ASP A 1 262 ? 10.456 -1.016 -20.589 1.00 64.69 262 ASP A O 1
ATOM 2066 N N . LEU A 1 263 ? 9.160 0.611 -19.763 1.00 66.81 263 LEU A N 1
ATOM 2067 C CA . LEU A 1 263 ? 8.251 -0.297 -19.071 1.00 66.81 263 LEU A CA 1
ATOM 2068 C C . LEU A 1 263 ? 7.268 -0.924 -20.060 1.00 66.81 263 LEU A C 1
ATOM 2070 O O . LEU A 1 263 ? 6.932 -0.333 -21.085 1.00 66.81 263 LEU A O 1
ATOM 2074 N N . ASN A 1 264 ? 6.712 -2.085 -19.710 1.00 60.38 264 ASN A N 1
ATOM 2075 C CA . ASN A 1 264 ? 5.666 -2.749 -20.495 1.00 60.38 264 ASN A CA 1
ATOM 2076 C C . ASN A 1 264 ? 4.295 -2.059 -20.313 1.00 60.38 264 ASN A C 1
ATOM 2078 O O . ASN A 1 264 ? 3.264 -2.696 -20.100 1.00 60.38 264 ASN A O 1
ATOM 2082 N N . TYR A 1 265 ? 4.287 -0.725 -20.327 1.00 54.09 265 TYR A N 1
ATOM 2083 C CA . TYR A 1 265 ? 3.113 0.104 -20.117 1.00 54.09 265 TYR A CA 1
ATOM 2084 C C . TYR A 1 265 ? 2.302 0.163 -21.413 1.00 54.09 265 TYR A C 1
ATOM 2086 O O . TYR A 1 265 ? 2.517 1.010 -22.281 1.00 54.09 265 TYR A O 1
ATOM 2094 N N . GLN A 1 266 ? 1.354 -0.761 -21.560 1.00 51.34 266 GLN A N 1
ATOM 2095 C CA . GLN A 1 266 ? 0.380 -0.716 -22.643 1.00 51.34 266 GLN A CA 1
ATOM 2096 C C . GLN A 1 266 ? -0.714 0.273 -22.253 1.00 51.34 266 GLN A C 1
ATOM 2098 O O . GLN A 1 266 ? -1.728 -0.101 -21.678 1.00 51.34 266 GLN A O 1
ATOM 2103 N N . ASN A 1 267 ? -0.486 1.558 -22.525 1.00 45.62 267 ASN A N 1
ATOM 2104 C CA . ASN A 1 267 ? -1.545 2.560 -22.506 1.00 45.62 267 ASN A CA 1
ATOM 2105 C C . ASN A 1 267 ? -2.274 2.421 -23.850 1.00 45.62 267 ASN A C 1
ATOM 2107 O O . ASN A 1 267 ? -1.749 2.931 -24.847 1.00 45.62 267 ASN A O 1
ATOM 2111 N N . PRO A 1 268 ? -3.410 1.699 -23.964 1.00 42.19 268 PRO A N 1
ATOM 2112 C CA . PRO A 1 268 ? -4.227 1.841 -25.156 1.00 42.19 268 PRO A CA 1
ATOM 2113 C C . PRO A 1 268 ? -4.504 3.334 -25.287 1.00 42.19 268 PRO A C 1
ATOM 2115 O O . PRO A 1 268 ? -5.025 3.954 -24.357 1.00 42.19 268 PRO A O 1
ATOM 2118 N N . ALA A 1 269 ? -4.048 3.933 -26.391 1.00 39.38 269 ALA A N 1
ATOM 2119 C CA . ALA A 1 269 ? -4.261 5.349 -26.632 1.00 39.38 269 ALA A CA 1
ATOM 2120 C C . ALA A 1 269 ? -5.750 5.624 -26.379 1.00 39.38 269 ALA A C 1
ATOM 2122 O O . ALA A 1 269 ? -6.580 4.879 -26.916 1.00 39.38 269 ALA A O 1
ATOM 2123 N N . PRO A 1 270 ? -6.103 6.605 -25.521 1.00 40.56 270 PRO A N 1
ATOM 2124 C CA . PRO A 1 270 ? -7.500 6.890 -25.249 1.00 40.56 270 PRO A CA 1
ATOM 2125 C C . PRO A 1 270 ? -8.176 7.067 -26.598 1.00 40.56 270 PRO A C 1
ATOM 2127 O O . PRO A 1 270 ? -7.644 7.824 -27.416 1.00 40.56 270 PRO A O 1
ATOM 2130 N N . LEU A 1 271 ? -9.258 6.296 -26.814 1.00 39.84 271 LEU A N 1
ATOM 2131 C CA . LEU A 1 271 ? -10.188 6.360 -27.949 1.00 39.84 271 LEU A CA 1
ATOM 2132 C C . LEU A 1 271 ? -9.922 7.631 -28.724 1.00 39.84 271 LEU A C 1
ATOM 2134 O O . LEU A 1 271 ? -10.233 8.686 -28.175 1.00 39.84 271 LEU A O 1
ATOM 2138 N N . ALA A 1 272 ? -9.260 7.521 -29.884 1.00 43.91 272 ALA A N 1
ATOM 2139 C CA . ALA A 1 272 ? -8.747 8.653 -30.643 1.00 43.91 272 ALA A CA 1
ATOM 2140 C C . ALA A 1 272 ? -9.8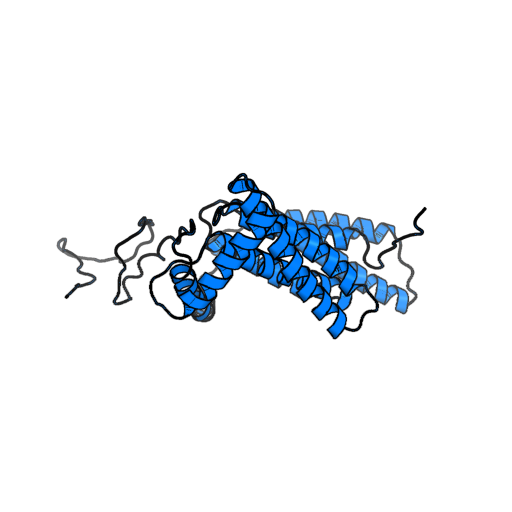18 9.744 -30.698 1.00 43.91 272 ALA A C 1
ATOM 2142 O O . ALA A 1 272 ? -10.738 9.689 -31.517 1.00 43.91 272 ALA A O 1
ATOM 2143 N N . SER A 1 273 ? -9.762 10.691 -29.758 1.00 43.41 273 SER A N 1
ATOM 2144 C CA . SER A 1 273 ? -10.824 11.663 -29.629 1.00 43.41 273 SER A CA 1
ATOM 2145 C C . SER A 1 273 ? -10.507 12.648 -30.728 1.00 43.41 273 SER A C 1
ATOM 2147 O O . SER A 1 273 ? -9.482 13.329 -30.727 1.00 43.41 273 SER A O 1
ATOM 2149 N N . MET A 1 274 ? -11.349 12.638 -31.755 1.00 48.19 274 MET A N 1
ATOM 2150 C CA . MET A 1 274 ? -11.166 13.402 -32.988 1.00 48.19 274 MET A CA 1
ATOM 2151 C C . MET A 1 274 ? -11.307 14.925 -32.766 1.00 48.19 274 MET A C 1
ATOM 2153 O O . MET A 1 274 ? -11.698 15.651 -33.674 1.00 48.19 274 MET A O 1
ATOM 2157 N N . GLY A 1 275 ? -11.039 15.411 -31.551 1.00 47.59 275 GLY A N 1
ATOM 2158 C CA . GLY A 1 275 ? -11.140 16.804 -31.140 1.00 47.59 275 GLY A CA 1
ATOM 2159 C C . GLY A 1 275 ? -9.797 17.477 -30.863 1.00 47.59 275 GLY A C 1
ATOM 2160 O O . GLY A 1 275 ? -9.758 18.705 -30.873 1.00 47.59 275 GLY A O 1
ATOM 2161 N N . ASP A 1 276 ? -8.705 16.728 -30.649 1.00 47.72 276 ASP A N 1
ATOM 2162 C CA . ASP A 1 276 ? -7.412 17.338 -30.324 1.00 47.72 276 ASP A CA 1
ATOM 2163 C C . ASP A 1 276 ? -6.475 17.403 -31.537 1.00 47.72 276 ASP A C 1
ATOM 2165 O O . ASP A 1 276 ? -6.322 16.452 -32.302 1.00 47.72 276 ASP A O 1
ATOM 2169 N N . ARG A 1 277 ? -5.839 18.560 -31.734 1.00 48.59 277 ARG A N 1
ATOM 2170 C CA . ARG A 1 277 ? -5.108 18.954 -32.957 1.00 48.59 277 ARG A CA 1
ATOM 2171 C C . ARG A 1 277 ? -3.784 18.199 -33.172 1.00 48.59 277 ARG A C 1
ATOM 2173 O O . ARG A 1 277 ? -2.984 18.598 -34.015 1.00 48.59 277 ARG A O 1
ATOM 2180 N N . ARG A 1 278 ? -3.525 17.152 -32.386 1.00 48.22 278 ARG A N 1
ATOM 2181 C CA . ARG A 1 278 ? -2.311 16.327 -32.397 1.00 48.22 278 ARG A CA 1
ATOM 2182 C C . ARG A 1 278 ? -2.715 14.872 -32.176 1.00 48.22 278 ARG A C 1
ATOM 2184 O O . ARG A 1 278 ? -2.854 14.427 -31.042 1.00 48.22 278 ARG A O 1
ATOM 2191 N N . MET A 1 279 ? -2.931 14.142 -33.264 1.00 49.75 279 MET A N 1
ATOM 2192 C CA . MET A 1 279 ? -3.139 12.698 -33.205 1.00 49.75 279 MET A CA 1
ATOM 2193 C C . MET A 1 279 ? -1.771 12.016 -33.306 1.00 49.75 279 MET A C 1
ATOM 2195 O O . MET A 1 279 ? -1.037 12.243 -34.267 1.00 49.75 279 MET A O 1
ATOM 2199 N N . TRP A 1 280 ? -1.410 11.211 -32.308 1.00 49.00 280 TRP A N 1
ATOM 2200 C CA . TRP A 1 280 ? -0.224 10.359 -32.379 1.00 49.00 280 TRP A CA 1
ATOM 2201 C C . TRP A 1 280 ? -0.579 9.112 -33.190 1.00 49.00 280 TRP A C 1
ATOM 2203 O O . TRP A 1 280 ? -1.471 8.356 -32.810 1.00 49.00 280 TRP A O 1
ATOM 2213 N N . PHE A 1 281 ? 0.088 8.904 -34.325 1.00 47.34 281 PHE A N 1
ATOM 2214 C CA . PHE A 1 281 ? -0.062 7.676 -35.103 1.00 47.34 281 PHE A CA 1
ATOM 2215 C C . PHE A 1 281 ? 0.771 6.573 -34.450 1.00 47.34 281 PHE A C 1
ATOM 2217 O O . PHE A 1 281 ? 1.978 6.488 -34.659 1.00 47.34 281 PHE A O 1
ATOM 2224 N N . GLY A 1 282 ? 0.133 5.748 -33.623 1.00 44.34 282 GLY A N 1
ATOM 2225 C CA . GLY A 1 282 ? 0.783 4.603 -32.994 1.00 44.34 282 GLY A CA 1
ATOM 2226 C C . GLY A 1 282 ? -0.085 3.970 -31.915 1.00 44.34 282 GLY A C 1
ATOM 2227 O O . GLY A 1 282 ? -0.661 4.671 -31.088 1.00 44.34 282 GLY A O 1
ATOM 2228 N N . GLY A 1 283 ? -0.167 2.641 -31.933 1.00 48.53 283 GLY A N 1
ATOM 2229 C CA . GLY A 1 283 ? -0.899 1.839 -30.952 1.00 48.53 283 GLY A CA 1
ATOM 2230 C C . GLY A 1 283 ? -2.027 0.999 -31.568 1.00 48.53 283 GLY A C 1
ATOM 2231 O O . GLY A 1 283 ? -2.491 1.296 -32.671 1.00 48.53 283 GLY A O 1
ATOM 2232 N N . PRO A 1 284 ? -2.466 -0.072 -30.882 1.00 42.88 284 PRO A N 1
ATOM 2233 C CA . PRO A 1 284 ? -3.625 -0.845 -31.303 1.00 42.88 284 PRO A CA 1
ATOM 2234 C C . PRO A 1 284 ? -4.879 0.038 -31.262 1.00 42.88 284 PRO A C 1
ATOM 2236 O O . PRO A 1 284 ? -5.236 0.582 -30.218 1.00 42.88 284 PRO A O 1
ATOM 2239 N N . VAL A 1 285 ? -5.552 0.188 -32.403 1.00 50.94 285 VAL A N 1
ATOM 2240 C CA . VAL A 1 285 ? -6.847 0.872 -32.482 1.00 50.94 285 VAL A CA 1
ATOM 2241 C C . VAL A 1 285 ? -7.923 -0.125 -32.072 1.00 50.94 285 VAL A C 1
ATOM 2243 O O . VAL A 1 285 ? -8.211 -1.064 -32.813 1.00 50.94 285 VAL A O 1
ATOM 2246 N N . SER A 1 286 ? -8.515 0.072 -30.895 1.00 47.66 286 SER A N 1
ATOM 2247 C CA . SER A 1 286 ? -9.715 -0.665 -30.499 1.00 47.66 286 SER A CA 1
ATOM 2248 C C . SER A 1 286 ? -10.929 0.010 -31.135 1.00 47.66 286 SER A C 1
ATOM 2250 O O . SER A 1 286 ? -11.282 1.136 -30.780 1.00 47.66 286 SER A O 1
ATOM 2252 N N . LEU A 1 287 ? -11.510 -0.637 -32.143 1.00 57.78 287 LEU A N 1
ATOM 2253 C CA . LEU A 1 287 ? -12.742 -0.187 -32.783 1.00 57.78 287 LEU A CA 1
ATOM 2254 C C . LEU A 1 287 ? -13.921 -0.675 -31.937 1.00 57.78 287 LEU A C 1
ATOM 2256 O O . LEU A 1 287 ? -14.091 -1.877 -31.751 1.00 57.78 287 LEU A O 1
ATOM 2260 N N . THR A 1 288 ? -14.727 0.255 -31.434 1.00 55.88 288 THR A N 1
ATOM 2261 C CA . THR A 1 288 ? -15.954 -0.048 -30.687 1.00 55.88 288 THR A CA 1
ATOM 2262 C C . THR A 1 288 ? -17.167 0.257 -31.563 1.00 55.88 288 THR A C 1
ATOM 2264 O O . THR A 1 288 ? -17.174 1.272 -32.259 1.00 55.88 288 THR A O 1
ATOM 2267 N N . ASP A 1 289 ? -18.233 -0.541 -31.462 1.00 67.88 289 ASP A N 1
ATOM 2268 C CA . ASP A 1 289 ? -19.508 -0.337 -32.181 1.00 67.88 289 ASP A CA 1
ATOM 2269 C C . ASP A 1 289 ? -20.355 0.834 -31.636 1.00 67.88 289 ASP A C 1
ATOM 2271 O O . ASP A 1 289 ? -21.568 0.917 -31.832 1.00 67.88 289 ASP A O 1
ATOM 2275 N N . THR A 1 290 ? -19.731 1.771 -30.925 1.00 62.69 290 THR A N 1
ATOM 2276 C CA . THR A 1 290 ? -20.380 3.007 -30.486 1.00 62.69 290 THR A CA 1
ATOM 2277 C C . THR A 1 290 ? -20.637 3.918 -31.688 1.00 62.69 290 THR A C 1
ATOM 2279 O O . THR A 1 290 ? -19.676 4.329 -32.341 1.00 62.69 290 THR A O 1
ATOM 2282 N N . PRO A 1 291 ? -21.896 4.294 -31.980 1.00 68.44 291 PRO A N 1
ATOM 2283 C CA . PRO A 1 291 ? -22.202 5.189 -33.090 1.00 68.44 291 PRO A CA 1
ATOM 2284 C C . PRO A 1 291 ? -21.606 6.584 -32.840 1.00 68.44 291 PRO A C 1
ATOM 2286 O O . PRO A 1 291 ? -21.912 7.228 -31.837 1.00 68.44 291 PRO A O 1
ATOM 2289 N N . ILE A 1 292 ? -20.746 7.042 -33.758 1.00 68.00 292 ILE A N 1
ATOM 2290 C CA . ILE A 1 292 ? -20.021 8.328 -33.666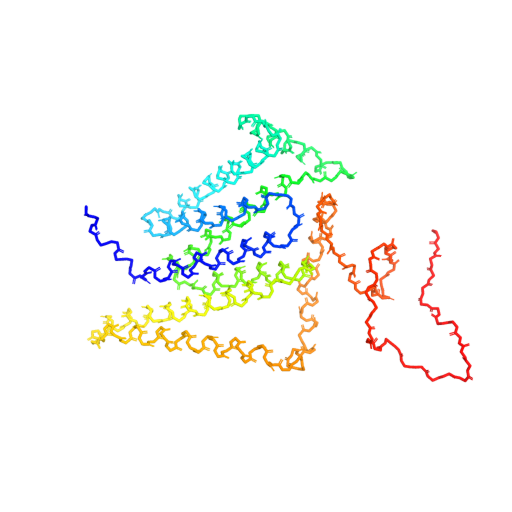 1.00 68.00 292 ILE A CA 1
ATOM 2291 C C . ILE A 1 292 ? -20.783 9.453 -34.385 1.00 68.00 292 ILE A C 1
ATOM 2293 O O . ILE A 1 292 ? -20.752 10.604 -33.954 1.00 68.00 292 ILE A O 1
ATOM 2297 N N . ALA A 1 293 ? -21.477 9.127 -35.476 1.00 70.06 293 ALA A N 1
ATOM 2298 C CA . ALA A 1 293 ? -22.316 10.053 -36.225 1.00 70.06 293 ALA A CA 1
ATOM 2299 C C . ALA A 1 293 ? -23.442 9.283 -36.924 1.00 70.06 293 ALA A C 1
ATOM 2301 O O . ALA A 1 293 ? -23.210 8.196 -37.451 1.00 70.06 293 ALA A O 1
ATOM 2302 N N . ASP A 1 294 ? -24.635 9.870 -36.951 1.00 81.62 294 ASP A N 1
ATOM 2303 C CA . ASP A 1 294 ? -25.746 9.431 -37.793 1.00 81.62 294 ASP A CA 1
ATOM 2304 C C . ASP A 1 294 ? -25.959 10.499 -38.871 1.00 81.62 294 ASP A C 1
ATOM 2306 O O . ASP A 1 294 ? -26.067 11.688 -38.555 1.00 81.62 294 ASP A O 1
ATOM 2310 N N . VAL A 1 295 ? -25.899 10.105 -40.144 1.00 77.56 295 VAL A N 1
ATOM 2311 C CA . VAL A 1 295 ? -25.855 11.049 -41.266 1.00 77.56 295 VAL A CA 1
ATOM 2312 C C . VAL A 1 295 ? -26.770 10.592 -42.389 1.00 77.56 295 VAL A C 1
ATOM 2314 O O . VAL A 1 295 ? -26.512 9.597 -43.065 1.00 77.56 295 VAL A O 1
ATOM 2317 N N . GLU A 1 296 ? -27.799 11.388 -42.661 1.00 83.69 296 GLU A N 1
ATOM 2318 C CA . GLU A 1 296 ? -28.658 11.204 -43.824 1.00 83.69 296 GLU A CA 1
ATOM 2319 C C . GLU A 1 296 ? -28.050 11.919 -45.042 1.00 83.69 296 GLU A C 1
ATOM 2321 O O . GLU A 1 296 ? -27.924 13.145 -45.077 1.00 83.69 296 GLU A O 1
ATOM 2326 N N . ALA A 1 297 ? -27.644 11.157 -46.062 1.00 81.75 297 ALA A N 1
ATOM 2327 C CA . ALA A 1 297 ? -27.042 11.706 -47.274 1.00 81.75 297 ALA A CA 1
ATOM 2328 C C . ALA A 1 297 ? -27.526 10.981 -48.535 1.00 81.75 297 ALA A C 1
ATOM 2330 O O . ALA A 1 297 ? -27.623 9.758 -48.577 1.00 81.75 297 ALA A O 1
ATOM 2331 N N . ARG A 1 298 ? -27.774 11.743 -49.610 1.00 76.44 298 ARG A N 1
ATOM 2332 C CA . ARG A 1 298 ? -28.271 11.208 -50.894 1.00 76.44 298 ARG A CA 1
ATOM 2333 C C . ARG A 1 298 ? -27.233 10.384 -51.678 1.00 76.44 298 ARG A C 1
ATOM 2335 O O . ARG A 1 298 ? -27.616 9.642 -52.573 1.00 76.44 298 ARG A O 1
ATOM 2342 N N . THR A 1 299 ? -25.941 10.514 -51.363 1.00 75.50 299 THR A N 1
ATOM 2343 C CA . THR A 1 299 ? -24.820 9.763 -51.970 1.00 75.50 299 THR A CA 1
ATOM 2344 C C . THR A 1 299 ? -23.647 9.678 -50.989 1.00 75.50 299 THR A C 1
ATOM 2346 O O . THR A 1 299 ? -23.365 10.671 -50.315 1.00 75.50 299 THR A O 1
ATOM 2349 N N . GLY A 1 300 ? -22.924 8.552 -50.953 1.00 65.81 300 GLY A N 1
ATOM 2350 C CA . GLY A 1 300 ? -21.758 8.364 -50.080 1.00 65.81 300 GLY A CA 1
ATOM 2351 C C . GLY A 1 300 ? -20.611 9.323 -50.409 1.00 65.81 300 GLY A C 1
ATOM 2352 O O . GLY A 1 300 ? -20.188 9.429 -51.561 1.00 65.81 300 GLY A O 1
ATOM 2353 N N . ARG A 1 301 ? -20.104 10.035 -49.400 1.00 70.44 301 ARG A N 1
ATOM 2354 C CA . ARG A 1 301 ? -18.920 10.894 -49.513 1.00 70.44 301 ARG A CA 1
ATOM 2355 C C . ARG A 1 301 ? -17.937 10.592 -48.394 1.00 70.44 301 ARG A C 1
ATOM 2357 O O . ARG A 1 301 ? -18.316 10.147 -47.317 1.00 70.44 301 ARG A O 1
ATOM 2364 N N . TYR A 1 302 ? -16.670 10.864 -48.682 1.00 78.56 302 TYR A N 1
ATOM 2365 C CA . TYR A 1 302 ? -15.597 10.854 -47.701 1.00 78.56 302 TYR A CA 1
ATOM 2366 C C . TYR A 1 302 ? -15.851 11.937 -46.642 1.00 78.56 302 TYR A C 1
ATOM 2368 O O . TYR A 1 302 ? -15.807 13.133 -46.945 1.00 78.56 302 TYR A O 1
ATOM 2376 N N . TRP A 1 303 ? -16.121 11.517 -45.406 1.00 76.69 303 TRP A N 1
ATOM 2377 C CA . TRP A 1 303 ? -16.295 12.412 -44.265 1.00 76.69 303 TRP A CA 1
ATOM 2378 C C . TRP A 1 303 ? -14.923 12.803 -43.723 1.00 76.69 303 TRP A C 1
ATOM 2380 O O . TRP A 1 303 ? -14.338 12.128 -42.879 1.00 76.69 303 TRP A O 1
ATOM 2390 N N . ARG A 1 304 ? -14.366 13.883 -44.273 1.00 72.31 304 ARG A N 1
ATOM 2391 C CA . ARG A 1 304 ? -13.071 14.416 -43.845 1.00 72.31 304 ARG A CA 1
ATOM 2392 C C . ARG A 1 304 ? -13.176 14.946 -42.414 1.00 72.31 304 ARG A C 1
ATOM 2394 O O . ARG A 1 304 ? -13.892 15.913 -42.180 1.00 72.31 304 ARG A O 1
ATOM 2401 N N . VAL A 1 305 ? -12.415 14.352 -41.498 1.00 68.00 305 VAL A N 1
ATOM 2402 C CA . VAL A 1 305 ? -12.383 14.753 -40.082 1.00 68.00 305 VAL A CA 1
ATOM 2403 C C . VAL A 1 305 ? -11.239 15.729 -39.788 1.00 68.00 305 VAL A C 1
ATOM 2405 O O . VAL A 1 305 ? -11.457 16.767 -39.175 1.00 68.00 305 VAL A O 1
ATOM 2408 N N . MET A 1 306 ? -10.020 15.443 -40.257 1.00 64.81 306 MET A N 1
ATOM 2409 C CA . MET A 1 306 ? -8.836 16.267 -39.977 1.00 64.81 306 MET A CA 1
ATOM 2410 C C . MET A 1 306 ? -7.901 16.348 -41.189 1.00 64.81 306 MET A C 1
ATOM 2412 O O . MET A 1 306 ? -7.981 15.542 -42.119 1.00 64.81 306 MET A O 1
ATOM 2416 N N . VAL A 1 307 ? -7.028 17.355 -41.187 1.00 72.81 307 VAL A N 1
ATOM 2417 C CA . VAL A 1 307 ? -5.964 17.561 -42.174 1.00 72.81 307 VAL A CA 1
ATOM 2418 C C . VAL A 1 307 ? -4.661 17.736 -41.427 1.00 72.81 307 VAL A C 1
ATOM 2420 O O . VAL A 1 307 ? -4.580 18.602 -40.559 1.00 72.81 307 VAL A O 1
ATOM 2423 N N . PHE A 1 308 ? -3.657 16.948 -41.790 1.00 64.50 308 PHE A N 1
ATOM 2424 C CA . PHE A 1 308 ? -2.297 17.156 -41.323 1.00 64.50 308 PHE A CA 1
ATOM 2425 C C . PHE A 1 308 ? -1.565 17.988 -42.371 1.00 64.50 308 PHE A C 1
ATOM 2427 O O . PHE A 1 308 ? -1.561 17.647 -43.554 1.00 64.50 308 PHE A O 1
ATOM 2434 N N . HIS A 1 309 ? -1.011 19.106 -41.929 1.00 64.44 309 HIS A N 1
ATOM 2435 C CA . HIS A 1 309 ? -0.033 19.883 -42.674 1.00 64.44 309 HIS A CA 1
ATOM 2436 C C . HIS A 1 309 ? 1.279 19.806 -41.888 1.00 64.44 309 HIS A C 1
ATOM 2438 O O . HIS A 1 309 ? 1.220 19.702 -40.660 1.00 64.44 309 HIS A O 1
ATOM 2444 N N . GLU A 1 310 ? 2.407 19.777 -42.603 1.00 51.50 310 GLU A N 1
ATOM 2445 C CA . GLU A 1 310 ? 3.756 19.806 -42.012 1.00 51.50 310 GLU A CA 1
ATOM 2446 C C . GLU A 1 310 ? 3.958 21.005 -41.076 1.00 51.50 310 GLU A C 1
ATOM 2448 O O . GLU A 1 310 ? 3.435 22.104 -41.390 1.00 51.50 310 GLU A O 1
#

Sequence (310 aa):
MFPDLELKEGWITVVCLLLIFMCVAWAIQAAHWAEDLAVVQGTALVGGLLGILLAKSRFPNRTAHLLSLLGGVTWAAYLTSRALAERGGLSFQVGILELERRLGELLHLAAAPGSSADNYVFVLLLGLLIWIMAYFGAWAVFRWQQVWWAVIVCGAALILNTNYSTEDLTIYLILFLLFALLLVVRSNVAFRVQEWRQAQVGYSPEMVSTVLQAGLILSIVIIFLAWVAPEALASRPLQPLVDKIGEPWRRIQDRSAEIFRDLNYQNPAPLASMGDRRMWFGGPVSLTDTPIADVEARTGRYWRVMVFHE

pLDDT: mean 79.8, std 16.83, range [34.25, 98.25]

Secondary structure (DSSP, 8-state):
-------TTHHHHHHHHHHHHHHHHHHHHHTT-STTTHHHHHHHHHHHHHHHHHHHSS--HHHHHHHHHHHHHHHHHHHHHHHHHHHHT--HHHHHHHHHHHHHHHHHHTTSTTPPPPHHHHHHHHHHHHHHHHHHHHHHHHTS--HHHHHHHHHHHHHHHHHT-SS--HHHHHHHHHHHHHHHHHHHHHHHHHHHHHTT----HHHHHHHHHHHHHHHHHHHHHHHHS-GGGS-GGGHHHHHHHHHHHHHHHHHHHHHTTTS----PPPS--TTSS-----S--------------SS-----------

Radius of gyration: 24.24 Å; chains: 1; bounding box: 56×38×84 Å